Protein AF-A0A7K2XCK7-F1 (afdb_monomer_lite)

pLDDT: mean 77.98, std 22.14, range [32.44, 97.94]

Foldseek 3Di:
DDPPDAAADAQVQKDWPAKDWDAADPQGKIKIKTKIWRQDQAKHKAQWQFDKDKDKDWLADPVQEEEDADAPPDPFPPDPHQVLFDSMDIHHNGWMWMKMKMWRAPDFADFPADDPDPPPPDPPDPDPDDDDDDDDDDDDDDDDDDDDDDDDDDDDDDDDDDDDDPDPPPPPPPSRHPGTWMKMKMWGAGPNRHDIHIDIRTRHHGTYMHMHIIRGDD

Radius of gyration: 39.08 Å; chains: 1; bounding box: 56×63×133 Å

Structure (mmCIF, N/CA/C/O backbone):
data_AF-A0A7K2XCK7-F1
#
_entry.id   AF-A0A7K2XCK7-F1
#
loop_
_atom_site.group_PDB
_atom_site.id
_atom_site.type_symbol
_atom_site.label_atom_id
_atom_site.label_alt_id
_atom_site.label_comp_id
_atom_site.label_asym_id
_atom_site.label_entity_id
_atom_site.label_seq_id
_atom_site.pdbx_PDB_ins_code
_atom_site.Cartn_x
_atom_site.Cartn_y
_atom_site.Cartn_z
_atom_site.occupancy
_atom_site.B_iso_or_equiv
_atom_site.auth_seq_id
_atom_site.auth_comp_id
_atom_site.auth_asym_id
_atom_site.auth_atom_id
_atom_site.pdbx_PDB_model_num
ATOM 1 N N . PRO A 1 1 ? -14.663 -14.327 37.399 1.00 43.53 1 PRO A N 1
ATOM 2 C CA . PRO A 1 1 ? -14.805 -13.181 36.469 1.00 43.53 1 PRO A CA 1
ATOM 3 C C . PRO A 1 1 ? -14.102 -13.562 35.168 1.00 43.53 1 PRO 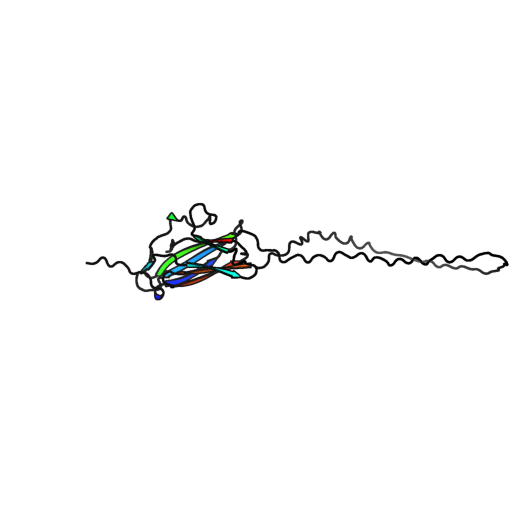A C 1
ATOM 5 O O . PRO A 1 1 ? -12.913 -13.862 35.213 1.00 43.53 1 PRO A O 1
ATOM 8 N N . GLU A 1 2 ? -14.847 -13.691 34.070 1.00 42.03 2 GLU A N 1
ATOM 9 C CA . GLU A 1 2 ? -14.284 -14.026 32.759 1.00 42.03 2 GLU A CA 1
ATOM 10 C C . GLU A 1 2 ? -13.184 -13.031 32.384 1.00 42.03 2 GLU A C 1
ATOM 12 O O . GLU A 1 2 ? -13.347 -11.817 32.519 1.00 42.03 2 GLU A O 1
ATOM 17 N N . ALA A 1 3 ? -12.048 -13.554 31.927 1.00 46.03 3 ALA A N 1
ATOM 18 C CA . ALA A 1 3 ? -11.063 -12.757 31.224 1.00 46.03 3 ALA A CA 1
ATOM 19 C C . ALA A 1 3 ? -11.725 -12.293 29.924 1.00 46.03 3 ALA A C 1
ATOM 21 O O . ALA A 1 3 ? -11.772 -13.041 28.950 1.00 46.03 3 ALA A O 1
ATOM 22 N N . VAL A 1 4 ? -12.300 -11.088 29.934 1.00 55.09 4 VAL A N 1
ATOM 23 C CA . VAL A 1 4 ? -12.855 -10.460 28.735 1.00 55.09 4 VAL A CA 1
ATOM 24 C C . VAL A 1 4 ? -11.690 -10.241 27.777 1.00 55.09 4 VAL A C 1
ATOM 26 O O . VAL A 1 4 ? -10.938 -9.271 27.880 1.00 55.09 4 VAL A O 1
ATOM 29 N N . GLY A 1 5 ? -11.499 -11.203 26.878 1.00 72.25 5 GLY A N 1
ATOM 30 C CA . GLY A 1 5 ? -10.597 -11.070 25.753 1.00 72.25 5 GLY A CA 1
ATOM 31 C C . GLY A 1 5 ? -11.064 -9.882 24.927 1.00 72.25 5 GLY A C 1
ATOM 32 O O . GLY A 1 5 ? -12.221 -9.822 24.514 1.00 72.25 5 GLY A O 1
ATOM 33 N N . VAL A 1 6 ? -10.178 -8.913 24.719 1.00 81.94 6 VAL A N 1
ATOM 34 C CA . VAL A 1 6 ? -10.485 -7.762 23.873 1.00 81.94 6 VAL A CA 1
ATOM 35 C C . VAL A 1 6 ? -10.832 -8.269 22.468 1.00 81.94 6 VAL A C 1
ATOM 37 O O . VAL A 1 6 ? -10.069 -9.045 21.881 1.00 81.94 6 VAL A O 1
ATOM 40 N N . ALA A 1 7 ? -11.991 -7.845 21.960 1.00 90.69 7 ALA A N 1
ATOM 41 C CA . ALA A 1 7 ? -12.504 -8.247 20.655 1.00 90.69 7 ALA A CA 1
ATOM 42 C C . ALA A 1 7 ? -11.596 -7.767 19.512 1.00 90.69 7 ALA A C 1
ATOM 44 O O . ALA A 1 7 ? -10.838 -6.800 19.656 1.00 90.69 7 ALA A O 1
ATOM 45 N N . ARG A 1 8 ? -11.686 -8.438 18.358 1.00 92.19 8 ARG A N 1
ATOM 46 C CA . ARG A 1 8 ? -10.986 -7.998 17.148 1.00 92.19 8 ARG A CA 1
ATOM 47 C C . ARG A 1 8 ? -11.499 -6.637 16.688 1.00 92.19 8 ARG A C 1
ATOM 49 O O . ARG A 1 8 ? -12.685 -6.344 16.828 1.00 92.19 8 ARG A O 1
ATOM 56 N N . CYS A 1 9 ? -10.606 -5.824 16.137 1.00 93.31 9 CYS A N 1
ATOM 57 C CA . CYS A 1 9 ? -10.978 -4.561 15.523 1.00 93.31 9 CYS A CA 1
ATOM 58 C C . CYS A 1 9 ? -11.889 -4.819 14.322 1.00 93.31 9 CYS A C 1
ATOM 60 O O . CYS A 1 9 ? -11.570 -5.612 13.439 1.00 93.31 9 CYS A O 1
ATOM 62 N N . THR A 1 10 ? -13.026 -4.136 14.292 1.00 91.50 10 THR A N 1
ATOM 63 C CA . THR A 1 10 ? -13.912 -4.114 13.123 1.00 91.50 10 THR A CA 1
ATOM 64 C C . THR A 1 10 ? -13.487 -3.012 12.154 1.00 91.50 10 THR A C 1
ATOM 66 O O . THR A 1 10 ? -12.808 -2.060 12.544 1.00 91.50 10 THR A O 1
ATOM 69 N N . SER A 1 11 ? -13.923 -3.094 10.894 1.00 90.69 11 SER A N 1
ATOM 70 C CA . SER A 1 11 ? -13.629 -2.073 9.879 1.00 90.69 11 SER A CA 1
ATOM 71 C C . SER A 1 11 ? -14.053 -0.664 10.307 1.00 90.69 11 SER A C 1
ATOM 73 O O . SER A 1 11 ? -13.317 0.285 10.068 1.00 90.69 11 SER A O 1
ATOM 75 N N . GLY A 1 12 ? -15.182 -0.528 11.012 1.00 90.62 12 GLY A N 1
ATOM 76 C CA . GLY A 1 12 ? -15.669 0.754 11.533 1.00 90.62 12 GLY A CA 1
ATOM 77 C C . GLY A 1 12 ? -14.870 1.322 12.713 1.00 90.62 12 GLY A C 1
ATOM 78 O O . GLY A 1 12 ? -15.039 2.490 13.049 1.00 90.62 12 GLY A O 1
ATOM 79 N N . GLN A 1 13 ? -14.006 0.524 13.351 1.00 93.94 13 GLN A N 1
ATOM 80 C CA . GLN A 1 13 ? -13.117 0.991 14.424 1.00 93.94 13 GLN A CA 1
ATOM 81 C C . GLN A 1 13 ? -11.749 1.437 13.903 1.00 93.94 13 GLN A C 1
ATOM 83 O O . GLN A 1 13 ? -11.024 2.132 14.614 1.00 93.94 13 GLN A O 1
ATOM 88 N N . LEU A 1 14 ? -11.390 1.049 12.678 1.00 95.12 14 LEU A N 1
ATOM 89 C CA . LEU A 1 14 ? -10.116 1.381 12.058 1.00 95.12 14 LEU A CA 1
ATOM 90 C C . LEU A 1 14 ? -10.287 2.562 11.098 1.00 95.12 14 LEU A C 1
ATOM 92 O O . LEU A 1 14 ? -11.177 2.580 10.255 1.00 95.12 14 LEU A O 1
ATOM 96 N N . GLY A 1 15 ? -9.401 3.543 11.210 1.00 94.50 15 GLY A N 1
ATOM 97 C CA . GLY A 1 15 ? -9.334 4.706 10.335 1.00 94.50 15 GLY A CA 1
ATOM 98 C C . GLY A 1 15 ? -7.984 4.820 9.637 1.00 94.50 15 GLY A C 1
ATOM 99 O O . GLY A 1 15 ? -6.971 4.280 10.093 1.00 94.50 15 GLY A O 1
ATOM 100 N N . SER A 1 16 ? -7.973 5.536 8.516 1.00 94.69 16 SER A N 1
ATOM 101 C CA . SER A 1 16 ? -6.757 5.823 7.758 1.00 94.69 16 SER A CA 1
ATOM 102 C C . SER A 1 16 ? -5.860 6.788 8.537 1.00 94.69 16 SER A C 1
ATOM 104 O O . SER A 1 16 ? -6.234 7.934 8.770 1.00 94.69 16 SER A O 1
ATOM 106 N N . GLY A 1 17 ? -4.665 6.338 8.918 1.00 93.06 17 GLY A N 1
ATOM 107 C CA . GLY A 1 17 ? -3.621 7.169 9.530 1.00 93.06 17 GLY A CA 1
ATOM 108 C C . GLY A 1 17 ? -2.671 7.818 8.522 1.00 93.06 17 GLY A C 1
ATOM 109 O O . GLY A 1 17 ? -1.853 8.642 8.920 1.00 93.06 17 GLY A O 1
ATOM 110 N N . GLY A 1 18 ? -2.775 7.447 7.242 1.00 94.56 18 GLY A N 1
ATOM 111 C CA . GLY A 1 18 ? -1.997 8.001 6.134 1.00 94.56 18 GLY A CA 1
ATOM 112 C C . GLY A 1 18 ? -1.209 6.940 5.364 1.00 94.56 18 GLY A C 1
ATOM 113 O O . GLY A 1 18 ? -0.857 5.890 5.900 1.00 94.56 18 GLY A O 1
ATOM 114 N N . ALA A 1 19 ? -0.939 7.229 4.093 1.00 96.88 19 ALA A N 1
ATOM 115 C CA . ALA A 1 19 ? -0.027 6.474 3.242 1.00 96.88 19 ALA A CA 1
ATOM 116 C C . ALA A 1 19 ? 1.070 7.409 2.751 1.00 96.88 19 ALA A C 1
ATOM 118 O O . ALA A 1 19 ? 0.780 8.550 2.391 1.00 96.88 19 ALA A O 1
ATOM 119 N N . GLN A 1 20 ? 2.303 6.924 2.715 1.00 95.75 20 GLN A N 1
ATOM 120 C CA . GLN A 1 20 ? 3.427 7.695 2.204 1.00 95.75 20 GLN A CA 1
ATOM 121 C C . GLN A 1 20 ? 4.433 6.801 1.489 1.00 95.75 20 GLN A C 1
ATOM 123 O O . GLN A 1 20 ? 4.631 5.644 1.862 1.00 95.75 20 GLN A O 1
ATOM 128 N N . SER A 1 21 ? 5.082 7.367 0.480 1.00 96.19 21 SER A N 1
ATOM 129 C CA . SER A 1 21 ? 6.276 6.840 -0.178 1.00 96.19 21 SER A CA 1
ATOM 130 C C . SER A 1 21 ? 7.319 7.953 -0.255 1.00 96.19 21 SER A C 1
ATOM 132 O O . SER A 1 21 ? 6.980 9.123 -0.434 1.00 96.19 21 SER A O 1
ATOM 134 N N . GLY A 1 22 ? 8.585 7.591 -0.068 1.00 93.75 22 GLY A N 1
ATOM 135 C CA . GLY A 1 22 ? 9.723 8.483 -0.259 1.00 93.75 22 GLY A CA 1
ATOM 136 C C . GLY A 1 22 ? 10.167 8.567 -1.720 1.00 93.75 22 GLY A C 1
ATOM 137 O O . GLY A 1 22 ? 9.532 8.016 -2.620 1.00 93.75 22 GLY A O 1
ATOM 138 N N . GLY A 1 23 ? 11.289 9.252 -1.941 1.00 92.31 23 GLY A N 1
ATOM 139 C CA . GLY A 1 23 ? 12.025 9.174 -3.203 1.00 92.31 23 GLY A CA 1
ATOM 140 C C . GLY A 1 23 ? 12.844 7.879 -3.314 1.00 92.31 23 GLY A C 1
ATOM 141 O O . GLY A 1 23 ? 13.031 7.192 -2.304 1.00 92.31 23 GLY A O 1
ATOM 142 N N . PRO A 1 24 ? 13.329 7.546 -4.522 1.00 92.62 24 PRO A N 1
ATOM 143 C CA . PRO A 1 24 ? 14.240 6.426 -4.720 1.00 92.62 24 PRO A CA 1
ATOM 144 C C . PRO A 1 24 ? 15.587 6.667 -4.027 1.00 92.62 24 PRO A C 1
ATOM 146 O O . PRO A 1 24 ? 16.097 7.789 -4.019 1.00 92.62 24 PRO A O 1
ATOM 149 N N . ASP A 1 25 ? 16.156 5.610 -3.452 1.00 92.25 25 ASP A N 1
ATOM 150 C CA . ASP A 1 25 ? 17.537 5.599 -2.969 1.00 92.25 25 ASP A CA 1
ATOM 151 C C . ASP A 1 25 ? 18.551 5.376 -4.111 1.00 92.25 25 ASP A C 1
ATOM 153 O O . ASP A 1 25 ? 18.194 5.355 -5.291 1.00 92.25 25 ASP A O 1
ATOM 157 N N . ALA A 1 26 ? 19.833 5.226 -3.762 1.00 89.69 26 ALA A N 1
ATOM 158 C CA . ALA A 1 26 ? 20.916 5.018 -4.726 1.00 89.69 26 ALA A CA 1
ATOM 159 C C . ALA A 1 26 ? 20.793 3.704 -5.525 1.00 89.69 26 ALA A C 1
ATOM 161 O O . ALA A 1 26 ? 21.306 3.618 -6.639 1.00 89.69 26 ALA A O 1
ATOM 162 N N . GLU A 1 27 ? 20.071 2.713 -5.001 1.00 89.31 27 GLU A N 1
ATOM 163 C CA . GLU A 1 27 ? 19.736 1.459 -5.677 1.00 89.31 27 GLU A CA 1
ATOM 164 C C . GLU A 1 27 ? 18.354 1.508 -6.359 1.00 89.31 27 GLU A C 1
ATOM 166 O O . GLU A 1 27 ? 17.867 0.494 -6.865 1.00 89.31 27 GLU A O 1
ATOM 171 N N . GLY A 1 28 ? 17.697 2.672 -6.372 1.00 91.00 28 GLY A N 1
ATOM 172 C CA . GLY A 1 28 ? 16.366 2.862 -6.943 1.00 91.00 28 GLY A CA 1
ATOM 173 C C . GLY A 1 28 ? 15.234 2.295 -6.085 1.00 91.00 28 GLY A C 1
ATOM 174 O O . GLY A 1 28 ? 14.095 2.219 -6.558 1.00 91.00 28 GLY A O 1
ATOM 175 N N . LYS A 1 29 ? 15.501 1.880 -4.838 1.00 95.19 29 LYS A N 1
ATOM 176 C CA . LYS A 1 29 ? 14.443 1.364 -3.963 1.00 95.19 29 LYS A CA 1
ATOM 177 C C . LYS A 1 29 ? 13.630 2.513 -3.396 1.00 95.19 29 LYS A C 1
ATOM 179 O O . LYS A 1 29 ? 14.165 3.562 -3.049 1.00 95.19 29 LYS A O 1
ATOM 184 N N . VAL A 1 30 ? 12.327 2.299 -3.253 1.00 97.19 30 VAL A N 1
ATOM 185 C CA . VAL A 1 30 ? 11.415 3.307 -2.697 1.00 97.19 30 VAL A CA 1
ATOM 186 C C . VAL A 1 30 ? 10.758 2.759 -1.445 1.00 97.19 30 VAL A C 1
ATOM 188 O O . VAL A 1 30 ? 9.996 1.795 -1.506 1.00 97.19 30 VAL A O 1
ATOM 191 N N . TYR A 1 31 ? 11.031 3.392 -0.307 1.00 97.25 31 TYR A N 1
ATOM 192 C CA . TYR A 1 31 ? 10.431 3.030 0.974 1.00 97.25 31 TYR A CA 1
ATOM 193 C C . TYR A 1 31 ? 9.126 3.778 1.191 1.00 97.25 31 TYR A C 1
ATOM 195 O O . TYR A 1 31 ? 8.978 4.939 0.810 1.00 97.25 31 TYR A O 1
ATOM 203 N N . GLY A 1 32 ? 8.192 3.128 1.868 1.00 97.12 32 GLY A N 1
ATOM 204 C CA . GLY A 1 32 ? 6.941 3.743 2.267 1.00 97.12 32 GLY A CA 1
ATOM 205 C C . GLY A 1 32 ? 6.333 3.098 3.500 1.00 97.12 32 GLY A C 1
ATOM 206 O O . GLY A 1 32 ? 6.811 2.081 4.016 1.00 97.12 32 GLY A O 1
ATOM 207 N N . SER A 1 33 ? 5.263 3.711 3.989 1.00 96.94 33 SER A N 1
ATOM 208 C CA . SER A 1 33 ? 4.489 3.192 5.109 1.00 96.94 33 SER A CA 1
ATOM 209 C C . SER A 1 33 ? 3.001 3.477 4.957 1.00 96.94 33 SER A C 1
ATOM 211 O O . SER A 1 33 ? 2.576 4.466 4.353 1.00 96.94 33 SER A O 1
ATOM 213 N N . PHE A 1 34 ? 2.210 2.580 5.536 1.00 97.56 34 PHE A N 1
ATOM 214 C CA . PHE A 1 34 ? 0.778 2.726 5.737 1.00 97.56 34 PHE A CA 1
ATOM 215 C C . PHE A 1 34 ? 0.511 2.736 7.232 1.00 97.56 34 PHE A C 1
ATOM 217 O O . PHE A 1 34 ? 0.857 1.776 7.921 1.00 97.56 34 PHE A O 1
ATOM 224 N N . ARG A 1 35 ? -0.116 3.801 7.728 1.00 96.88 35 ARG A N 1
ATOM 225 C CA . ARG A 1 35 ? -0.526 3.914 9.126 1.00 96.88 35 ARG A CA 1
ATOM 226 C C . ARG A 1 35 ? -2.027 3.713 9.235 1.00 96.88 35 ARG A C 1
ATOM 228 O O . ARG A 1 35 ? -2.801 4.317 8.494 1.00 96.88 35 ARG A O 1
ATOM 235 N N . VAL A 1 36 ? -2.445 2.899 10.195 1.00 96.50 36 VAL A N 1
ATOM 236 C CA . VAL A 1 36 ? -3.854 2.661 10.528 1.00 96.50 36 VAL A CA 1
ATOM 237 C C . VAL A 1 36 ? -4.052 2.959 12.005 1.00 96.50 36 VAL A C 1
ATOM 239 O O . VAL A 1 36 ? -3.221 2.601 12.838 1.00 96.50 36 VAL A O 1
ATOM 242 N N . VAL A 1 37 ? -5.144 3.643 12.331 1.00 96.00 37 VAL A N 1
ATOM 243 C CA . VAL A 1 37 ? -5.422 4.139 13.683 1.00 96.00 37 VAL A CA 1
ATOM 244 C C . VAL A 1 37 ? -6.740 3.556 14.173 1.00 96.00 37 VAL A C 1
ATOM 246 O O . VAL A 1 37 ? -7.701 3.478 13.413 1.00 96.00 37 VAL A O 1
ATOM 249 N N . ASN A 1 38 ? -6.816 3.174 15.445 1.00 95.25 38 ASN A N 1
ATOM 250 C CA . ASN A 1 38 ? -8.091 2.914 16.097 1.00 95.25 38 ASN A CA 1
ATOM 251 C C . ASN A 1 38 ? -8.779 4.254 16.381 1.00 95.25 38 ASN A C 1
ATOM 253 O O . ASN A 1 38 ? -8.413 4.970 17.311 1.00 95.25 38 ASN A O 1
ATOM 257 N N . VAL A 1 39 ? -9.775 4.589 15.570 1.00 95.75 39 VAL A N 1
ATOM 258 C CA . VAL A 1 39 ? -10.551 5.833 15.690 1.00 95.75 39 VAL A CA 1
ATOM 259 C C . VAL A 1 39 ? -11.753 5.685 16.625 1.00 95.75 39 VAL A C 1
ATOM 261 O O . VAL A 1 39 ? -12.509 6.634 16.821 1.00 95.75 39 VAL A O 1
ATOM 264 N N . SER A 1 40 ? -11.948 4.499 17.207 1.00 94.31 40 SER A N 1
ATOM 265 C CA . SER A 1 40 ? -13.029 4.235 18.151 1.00 94.31 40 SER A CA 1
ATOM 266 C C . SER A 1 40 ? -12.656 4.591 19.592 1.00 94.31 40 SER A C 1
ATOM 268 O O . SER A 1 40 ? -11.487 4.672 19.965 1.00 94.31 40 SER A O 1
ATOM 270 N N . GLY A 1 41 ? -13.678 4.741 20.438 1.00 94.19 41 GLY A N 1
ATOM 271 C CA . GLY A 1 41 ? -13.517 4.955 21.879 1.00 94.19 41 GLY A CA 1
ATOM 272 C C . GLY A 1 41 ? -13.217 3.683 22.683 1.00 94.19 41 GLY A C 1
ATOM 273 O O . GLY A 1 41 ? -13.141 3.746 23.907 1.00 94.19 41 GLY A O 1
ATOM 274 N N . THR A 1 42 ? -13.059 2.527 22.031 1.00 94.00 42 THR A N 1
ATOM 275 C CA . THR A 1 42 ? -12.884 1.222 22.690 1.00 94.00 42 THR A CA 1
ATOM 276 C C . THR A 1 42 ? -11.594 0.540 22.249 1.00 94.00 42 THR A C 1
ATOM 278 O O . THR A 1 42 ? -11.264 0.588 21.062 1.00 94.00 42 THR A O 1
ATOM 281 N N . PRO A 1 43 ? -10.866 -0.141 23.152 1.00 93.88 43 PRO A N 1
ATOM 282 C CA . PRO A 1 43 ? -9.726 -0.942 22.742 1.00 93.88 43 PRO A CA 1
ATOM 283 C C . PRO A 1 43 ? -10.184 -2.131 21.890 1.00 93.88 43 PRO A C 1
ATOM 285 O O . PRO A 1 43 ? -11.219 -2.739 22.163 1.00 93.88 43 PRO A O 1
ATOM 288 N N . CYS A 1 44 ? -9.393 -2.476 20.882 1.00 93.94 44 CYS A N 1
ATOM 289 C CA . CYS A 1 44 ? -9.624 -3.632 20.025 1.00 93.94 44 CYS A CA 1
ATOM 290 C C . CYS A 1 44 ? -8.290 -4.277 19.631 1.00 93.94 44 CYS A C 1
ATOM 292 O O . CYS A 1 44 ? -7.221 -3.697 19.822 1.00 93.94 44 CYS A O 1
ATOM 294 N N . VAL A 1 45 ? -8.336 -5.500 19.117 1.00 94.31 45 VAL A N 1
ATOM 295 C CA . VAL A 1 45 ? -7.148 -6.265 18.731 1.00 94.31 45 VAL A CA 1
ATOM 296 C C . VAL A 1 45 ? -7.063 -6.421 17.217 1.00 94.31 45 VAL A C 1
ATOM 298 O O . VAL A 1 45 ? -8.033 -6.826 16.588 1.00 94.31 45 VAL A O 1
ATOM 301 N N . VAL A 1 46 ? -5.877 -6.211 16.652 1.00 94.00 46 VAL A N 1
ATOM 302 C CA . VAL A 1 46 ? -5.545 -6.577 15.268 1.00 94.00 46 VAL A CA 1
ATOM 303 C C . VAL A 1 46 ? -4.660 -7.822 15.278 1.00 94.00 46 VAL A C 1
ATOM 305 O O . VAL A 1 46 ? -3.679 -7.865 16.019 1.00 94.00 46 VAL A O 1
ATOM 308 N N . GLU A 1 47 ? -5.000 -8.839 14.487 1.00 89.81 47 GLU A N 1
ATOM 309 C CA . GLU A 1 47 ? -4.238 -10.100 14.388 1.00 89.81 47 GLU A CA 1
ATOM 310 C C . GLU A 1 47 ? -3.610 -10.290 12.998 1.00 89.81 47 GLU A C 1
ATOM 312 O O . GLU A 1 47 ? -2.746 -11.143 12.809 1.00 89.81 47 GLU A O 1
ATOM 317 N N . GLY A 1 48 ? -3.996 -9.469 12.019 1.00 88.12 48 GLY A N 1
ATOM 318 C CA . GLY A 1 48 ? -3.404 -9.456 10.688 1.00 88.12 48 GLY A CA 1
ATOM 319 C C . GLY A 1 48 ? -2.997 -8.061 10.233 1.00 88.12 48 GLY A C 1
ATOM 320 O O . GLY A 1 48 ? -3.712 -7.085 10.415 1.00 88.12 48 GLY A O 1
ATOM 321 N N . ALA A 1 49 ? -1.873 -7.972 9.524 1.00 88.12 49 ALA A N 1
ATOM 322 C CA . ALA A 1 49 ? -1.432 -6.727 8.893 1.00 88.12 49 ALA A CA 1
ATOM 323 C C . ALA A 1 49 ? -2.292 -6.294 7.692 1.00 88.12 49 ALA A C 1
ATOM 325 O O . ALA A 1 49 ? -1.966 -5.300 7.060 1.00 88.12 49 ALA A O 1
ATOM 326 N N . GLY A 1 50 ? -3.363 -7.018 7.356 1.00 91.69 50 GLY A N 1
ATOM 327 C CA . GLY A 1 50 ? -4.167 -6.764 6.164 1.00 91.69 50 GLY A CA 1
ATOM 328 C C . GLY A 1 50 ? -3.516 -7.264 4.871 1.00 91.69 50 GLY A C 1
ATOM 329 O O . GLY A 1 50 ? -2.595 -8.088 4.890 1.00 91.69 50 GLY A O 1
ATOM 330 N N . VAL A 1 51 ? -4.023 -6.769 3.744 1.00 94.19 51 VAL A N 1
ATOM 331 C CA . VAL A 1 51 ? -3.589 -7.147 2.391 1.00 94.19 51 VAL A CA 1
ATOM 332 C C . VAL A 1 51 ? -2.883 -5.962 1.743 1.00 94.19 51 VAL A C 1
ATOM 334 O O . VAL A 1 51 ? -3.352 -4.833 1.850 1.00 94.19 51 VAL A O 1
ATOM 337 N N . VAL A 1 52 ? -1.756 -6.221 1.077 1.00 96.56 52 VAL A N 1
ATOM 338 C CA . VAL A 1 52 ? -1.054 -5.236 0.243 1.00 96.56 52 VAL A CA 1
ATOM 339 C C . VAL A 1 52 ? -1.197 -5.662 -1.212 1.00 96.56 52 VAL A C 1
ATOM 341 O O . VAL A 1 52 ? -0.935 -6.819 -1.535 1.00 96.56 52 VAL A O 1
ATOM 344 N N . GLY A 1 53 ? -1.623 -4.739 -2.068 1.00 96.06 53 GLY A N 1
ATOM 345 C CA . GLY A 1 53 ? -1.818 -4.963 -3.498 1.00 96.06 53 GLY A CA 1
ATOM 346 C C . GLY A 1 53 ? -1.065 -3.943 -4.344 1.00 96.06 53 GLY A C 1
ATOM 347 O O . GLY A 1 53 ? -0.750 -2.848 -3.872 1.00 96.06 53 GLY A O 1
ATOM 348 N N . LEU A 1 54 ? -0.815 -4.296 -5.604 1.00 97.00 54 LEU A N 1
ATOM 349 C CA . LEU A 1 54 ? -0.179 -3.420 -6.586 1.00 97.00 54 LEU A CA 1
ATOM 350 C C . LEU A 1 54 ? -1.099 -3.193 -7.775 1.00 97.00 54 LEU A C 1
ATOM 352 O O . LEU A 1 54 ? -1.785 -4.111 -8.220 1.00 97.00 54 LEU A O 1
ATOM 356 N N . ALA A 1 55 ? -1.055 -1.983 -8.317 1.00 96.62 55 ALA A N 1
ATOM 357 C CA . ALA A 1 55 ? -1.634 -1.672 -9.613 1.00 96.62 55 ALA A CA 1
ATOM 358 C C . ALA A 1 55 ? -0.598 -0.948 -10.476 1.00 96.62 55 ALA A C 1
ATOM 360 O O . ALA A 1 55 ? -0.124 0.130 -10.112 1.00 96.62 55 ALA A O 1
ATOM 361 N N . ALA A 1 56 ? -0.258 -1.556 -11.612 1.00 95.25 56 ALA A N 1
ATOM 362 C CA . ALA A 1 56 ? 0.610 -0.969 -12.624 1.00 95.25 56 ALA A CA 1
ATOM 363 C C . ALA A 1 56 ? -0.066 0.235 -13.304 1.00 95.25 56 ALA A C 1
ATOM 365 O O . ALA A 1 56 ? -1.278 0.232 -13.539 1.00 95.25 56 ALA A O 1
ATOM 366 N N . ARG A 1 57 ? 0.720 1.263 -13.630 1.00 94.12 57 ARG A N 1
ATOM 367 C CA . ARG A 1 57 ? 0.315 2.444 -14.399 1.00 94.12 57 ARG A CA 1
ATOM 368 C C . ARG A 1 57 ? 1.397 2.813 -15.415 1.00 94.12 57 ARG A C 1
ATOM 370 O O . ARG A 1 57 ? 2.587 2.660 -15.145 1.00 94.12 57 ARG A O 1
ATOM 377 N N . GLY A 1 58 ? 0.978 3.356 -16.557 1.00 91.69 58 GLY A N 1
ATOM 378 C CA . GLY A 1 58 ? 1.897 3.772 -17.620 1.00 91.69 58 GLY A CA 1
ATOM 379 C C . GLY A 1 58 ? 2.655 2.581 -18.206 1.00 91.69 58 GLY A C 1
ATOM 380 O O . GLY A 1 58 ? 2.041 1.570 -18.538 1.00 91.69 58 GLY A O 1
ATOM 381 N N . ALA A 1 59 ? 3.979 2.698 -18.301 1.00 89.38 59 ALA A N 1
ATOM 382 C CA . ALA A 1 59 ? 4.871 1.658 -18.820 1.00 89.38 59 ALA A CA 1
ATOM 383 C C . ALA A 1 59 ? 5.125 0.478 -17.855 1.00 89.38 59 ALA A C 1
ATOM 385 O O . ALA A 1 59 ? 5.922 -0.406 -18.166 1.00 89.38 59 ALA A O 1
ATOM 386 N N . ALA A 1 60 ? 4.478 0.455 -16.686 1.00 92.19 60 ALA A N 1
ATOM 387 C CA . ALA A 1 60 ? 4.620 -0.638 -15.732 1.00 92.19 60 ALA A CA 1
ATOM 388 C C . ALA A 1 60 ? 3.907 -1.916 -16.195 1.00 92.19 60 ALA A C 1
ATOM 390 O O . ALA A 1 60 ? 2.759 -1.873 -16.639 1.00 92.19 60 ALA A O 1
ATOM 391 N N . ASP A 1 61 ? 4.567 -3.064 -16.033 1.00 92.25 61 ASP A N 1
ATOM 392 C CA . ASP A 1 61 ? 4.032 -4.361 -16.448 1.00 92.25 61 ASP A CA 1
ATOM 393 C C . ASP A 1 61 ? 3.429 -5.118 -15.247 1.00 92.25 61 ASP A C 1
ATOM 395 O O . ASP A 1 61 ? 4.155 -5.490 -14.322 1.00 92.25 61 ASP A O 1
ATOM 399 N N . PRO A 1 62 ? 2.111 -5.396 -15.231 1.00 92.81 62 PRO A N 1
ATOM 400 C CA . PRO A 1 62 ? 1.463 -6.053 -14.097 1.00 92.81 62 PRO A CA 1
ATOM 401 C C . PRO A 1 62 ? 1.894 -7.516 -13.891 1.00 92.81 62 PRO A C 1
ATOM 403 O O . PRO A 1 62 ? 1.736 -8.037 -12.791 1.00 92.81 62 PRO A O 1
ATOM 406 N N . GLY A 1 63 ? 2.428 -8.189 -14.916 1.00 95.31 63 GLY A N 1
ATOM 407 C CA . GLY A 1 63 ? 2.965 -9.550 -14.825 1.00 95.31 63 GLY A CA 1
ATOM 408 C C . GLY A 1 63 ? 4.406 -9.608 -14.307 1.00 95.31 63 GLY A C 1
ATOM 409 O O . GLY A 1 63 ? 4.889 -10.684 -13.953 1.00 95.31 63 GLY A O 1
ATOM 410 N N . ARG A 1 64 ? 5.091 -8.461 -14.239 1.00 94.94 64 ARG A N 1
ATOM 411 C CA . ARG A 1 64 ? 6.461 -8.307 -13.724 1.00 94.94 64 ARG A CA 1
ATOM 412 C C . ARG A 1 64 ? 6.530 -7.574 -12.386 1.00 94.94 64 ARG A C 1
ATOM 414 O O . ARG A 1 64 ? 7.630 -7.262 -11.925 1.00 94.94 64 ARG A O 1
ATOM 421 N N . ILE A 1 65 ? 5.385 -7.308 -11.759 1.00 96.81 65 ILE A N 1
ATOM 422 C CA . ILE A 1 65 ? 5.322 -6.777 -10.398 1.00 96.81 65 ILE A CA 1
ATOM 423 C C . ILE A 1 65 ? 4.771 -7.818 -9.432 1.00 96.81 65 ILE A C 1
ATOM 425 O O . ILE A 1 65 ? 3.837 -8.551 -9.748 1.00 96.81 65 ILE A O 1
ATOM 429 N N . SER A 1 66 ? 5.338 -7.884 -8.231 1.00 97.25 66 SER A N 1
ATOM 430 C CA . SER A 1 66 ? 4.872 -8.818 -7.205 1.00 97.25 66 SER A CA 1
ATOM 431 C C . SER A 1 66 ? 4.946 -8.228 -5.800 1.00 97.25 66 SER A C 1
ATOM 433 O O . SER A 1 66 ? 5.648 -7.246 -5.557 1.00 97.25 66 SER A O 1
ATOM 435 N N . VAL A 1 67 ? 4.195 -8.814 -4.866 1.00 97.44 67 VAL A N 1
ATOM 436 C CA . VAL A 1 67 ? 4.245 -8.469 -3.439 1.00 97.44 67 VAL A CA 1
ATOM 437 C C . VAL A 1 67 ? 4.723 -9.681 -2.664 1.00 97.44 67 VAL A C 1
ATOM 439 O O . VAL A 1 67 ? 4.149 -10.763 -2.779 1.00 97.44 67 VAL A O 1
ATOM 442 N N . VAL A 1 68 ? 5.734 -9.484 -1.827 1.00 97.06 68 VAL A N 1
ATOM 443 C CA . VAL A 1 68 ? 6.334 -10.516 -0.987 1.00 97.06 68 VAL 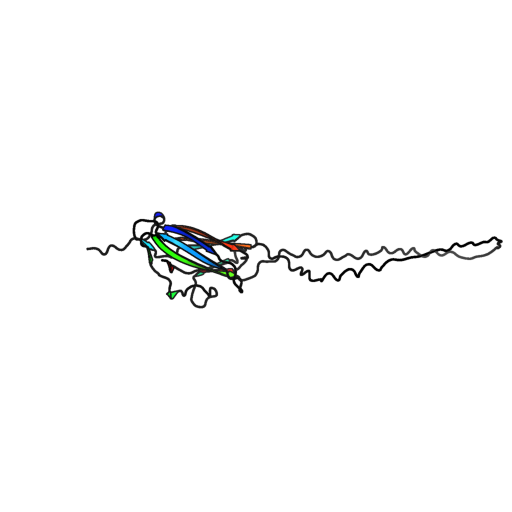A CA 1
ATOM 444 C C . VAL A 1 68 ? 6.371 -10.034 0.461 1.00 97.06 68 VAL A C 1
ATOM 446 O O . VAL A 1 68 ? 6.501 -8.844 0.758 1.00 97.06 68 VAL A O 1
ATOM 449 N N . ARG A 1 69 ? 6.201 -10.966 1.402 1.00 95.31 69 ARG A N 1
ATOM 450 C CA . ARG A 1 69 ? 6.389 -10.670 2.823 1.00 95.31 69 ARG A CA 1
ATOM 451 C C . ARG A 1 69 ? 7.884 -10.566 3.118 1.00 95.31 69 ARG A C 1
ATOM 453 O O . ARG A 1 69 ? 8.629 -11.460 2.739 1.00 95.31 69 ARG A O 1
ATOM 460 N N . HIS A 1 70 ? 8.282 -9.506 3.812 1.00 95.00 70 HIS A N 1
ATOM 461 C CA . HIS A 1 70 ? 9.660 -9.318 4.238 1.00 95.00 70 HIS A CA 1
ATOM 462 C C . HIS A 1 70 ? 10.094 -10.404 5.234 1.00 95.00 70 HIS A C 1
ATOM 464 O O . HIS A 1 70 ? 9.318 -10.864 6.074 1.00 95.00 70 HIS A O 1
ATOM 470 N N . SER A 1 71 ? 11.349 -10.796 5.112 1.00 93.69 71 SER A N 1
ATOM 471 C CA . SER A 1 71 ? 12.080 -11.825 5.822 1.00 93.69 71 SER A CA 1
ATOM 472 C C . SER A 1 71 ? 13.537 -11.371 5.966 1.00 93.69 71 SER A C 1
ATOM 474 O O . SER A 1 71 ? 14.069 -10.636 5.132 1.00 93.69 71 SER A O 1
ATOM 476 N N . SER A 1 72 ? 14.203 -11.800 7.035 1.00 90.00 72 SER A N 1
ATOM 477 C CA . SER A 1 72 ? 15.591 -11.400 7.268 1.00 90.00 72 SER A CA 1
ATOM 478 C C . SER A 1 72 ? 16.491 -11.924 6.139 1.00 90.00 72 SER A C 1
ATOM 480 O O . SER A 1 72 ? 16.478 -13.117 5.836 1.00 90.00 72 SER A O 1
ATOM 482 N N . GLY A 1 73 ? 17.253 -11.026 5.506 1.00 88.88 73 GLY A N 1
ATOM 483 C CA . GLY A 1 73 ? 18.167 -11.347 4.404 1.00 88.88 73 GLY A CA 1
ATOM 484 C C . GLY A 1 73 ? 17.577 -11.268 2.990 1.00 88.88 73 GLY A C 1
ATOM 485 O O . GLY A 1 73 ? 18.294 -11.574 2.038 1.00 88.88 73 GLY A O 1
ATOM 486 N N . ASP A 1 74 ? 16.315 -10.860 2.817 1.00 92.81 74 ASP A N 1
ATOM 487 C CA . ASP A 1 74 ? 15.770 -10.614 1.476 1.00 92.81 74 ASP A CA 1
ATOM 488 C C . ASP A 1 74 ? 16.194 -9.264 0.868 1.00 92.81 74 ASP A C 1
ATOM 490 O O . ASP A 1 74 ? 16.883 -8.448 1.483 1.00 92.81 74 ASP A O 1
ATOM 494 N N . ALA A 1 75 ? 15.793 -9.030 -0.387 1.00 91.19 75 ALA A N 1
ATOM 495 C CA . ALA A 1 75 ? 16.164 -7.832 -1.138 1.00 91.19 75 ALA A CA 1
ATOM 496 C C . ALA A 1 75 ? 15.502 -6.537 -0.621 1.00 91.19 75 ALA A C 1
ATOM 498 O O . ALA A 1 75 ? 15.895 -5.442 -1.039 1.00 91.19 75 ALA A O 1
ATOM 499 N N . GLY A 1 76 ? 14.529 -6.642 0.286 1.00 89.38 76 GLY A N 1
ATOM 500 C CA . GLY A 1 76 ? 13.868 -5.552 0.994 1.00 89.38 76 GLY A CA 1
ATOM 501 C C . GLY A 1 76 ? 14.637 -5.053 2.219 1.00 89.38 76 GLY A C 1
ATOM 502 O O . GLY A 1 76 ? 14.027 -4.702 3.230 1.00 89.38 76 GLY A O 1
ATOM 503 N N . GLY A 1 77 ? 15.972 -5.030 2.142 1.00 88.25 77 GLY A N 1
ATOM 504 C CA . GLY A 1 77 ? 16.831 -4.447 3.173 1.00 88.25 77 GLY A CA 1
ATOM 505 C C . GLY A 1 77 ? 16.405 -3.024 3.555 1.00 88.25 77 GLY A C 1
ATOM 506 O O . GLY A 1 77 ? 15.796 -2.316 2.761 1.00 88.25 77 GLY A O 1
ATOM 507 N N . GLY A 1 78 ? 16.681 -2.622 4.799 1.00 88.31 78 GLY A N 1
ATOM 508 C CA . GLY A 1 78 ? 16.251 -1.329 5.353 1.00 88.31 78 GLY A CA 1
ATOM 509 C C . GLY A 1 78 ? 14.848 -1.339 5.976 1.00 88.31 78 GLY A C 1
ATOM 510 O O . GLY A 1 78 ? 14.516 -0.437 6.750 1.00 88.31 78 GLY A O 1
ATOM 511 N N . LEU A 1 79 ? 14.038 -2.372 5.718 1.00 94.00 79 LEU A N 1
ATOM 512 C CA . LEU A 1 79 ? 12.840 -2.629 6.514 1.00 94.00 79 LEU A CA 1
ATOM 513 C C . LEU A 1 79 ? 13.198 -3.120 7.931 1.00 94.00 79 LEU A C 1
ATOM 515 O O . LEU A 1 79 ? 14.250 -3.731 8.129 1.00 94.00 79 LEU A O 1
ATOM 519 N N . PRO A 1 80 ? 12.341 -2.850 8.937 1.00 93.75 80 PRO A N 1
ATOM 520 C CA . PRO A 1 80 ? 12.504 -3.421 10.270 1.00 93.75 80 PRO A CA 1
ATOM 521 C C . PRO A 1 80 ? 12.553 -4.949 10.236 1.00 93.75 80 PRO A C 1
ATOM 523 O O . PRO A 1 80 ? 11.772 -5.573 9.517 1.00 93.75 80 PRO A O 1
ATOM 526 N N . ASP A 1 81 ? 13.431 -5.530 11.059 1.00 91.12 81 ASP A N 1
ATOM 527 C CA . ASP A 1 81 ? 13.567 -6.984 11.168 1.00 91.12 81 ASP A CA 1
ATOM 528 C C . ASP A 1 81 ? 12.212 -7.649 11.491 1.00 91.12 81 ASP A C 1
ATOM 530 O O . ASP A 1 81 ? 11.498 -7.154 12.374 1.00 91.12 81 ASP A O 1
ATOM 534 N N . PRO A 1 82 ? 11.863 -8.776 10.840 1.00 91.44 82 PRO A N 1
ATOM 535 C CA . PRO A 1 82 ? 10.598 -9.473 11.069 1.00 91.44 82 PRO A CA 1
ATOM 536 C C . PRO A 1 82 ? 10.334 -9.845 12.533 1.00 91.44 82 PRO A C 1
ATOM 538 O O . PRO A 1 82 ? 9.184 -9.941 12.950 1.00 91.44 82 PRO A O 1
ATOM 541 N N . SER A 1 83 ? 11.378 -10.004 13.351 1.00 91.25 83 SER A N 1
ATOM 542 C CA . SER A 1 83 ? 11.244 -10.295 14.786 1.00 91.25 83 SER A CA 1
ATOM 543 C C . SER A 1 83 ? 10.630 -9.136 15.583 1.00 91.25 83 SER A C 1
ATOM 545 O O . SER A 1 83 ? 10.203 -9.334 16.719 1.00 91.25 83 SER A O 1
ATOM 547 N N . GLN A 1 84 ? 10.585 -7.926 15.015 1.00 91.56 84 GLN A N 1
ATOM 548 C CA . GLN A 1 84 ? 9.912 -6.761 15.602 1.00 91.56 84 GLN A CA 1
ATOM 549 C C . GLN A 1 84 ? 8.411 -6.722 15.284 1.00 91.56 84 GLN A C 1
ATOM 551 O O . GLN A 1 84 ? 7.679 -5.906 15.846 1.00 91.56 84 GLN A O 1
ATOM 556 N N . GLU A 1 85 ? 7.940 -7.571 14.371 1.00 93.62 85 GLU A N 1
ATOM 557 C CA . GLU A 1 85 ? 6.543 -7.613 13.961 1.00 93.62 85 GLU A CA 1
ATOM 558 C C . GLU A 1 85 ? 5.697 -8.313 15.029 1.00 93.62 85 GLU A C 1
ATOM 560 O O . GLU A 1 85 ? 6.015 -9.403 15.507 1.00 93.62 85 GLU A O 1
ATOM 565 N N . ALA A 1 86 ? 4.570 -7.707 15.387 1.00 92.81 86 ALA A N 1
ATOM 566 C CA . ALA A 1 86 ? 3.614 -8.320 16.291 1.00 92.81 86 ALA A CA 1
ATOM 567 C C . ALA A 1 86 ? 2.683 -9.268 15.521 1.00 92.81 86 ALA A C 1
ATOM 569 O O . ALA A 1 86 ? 2.078 -8.893 14.517 1.00 92.81 86 ALA A O 1
ATOM 570 N N . SER A 1 87 ? 2.479 -10.481 16.034 1.00 89.56 87 SER A N 1
ATOM 571 C CA . SER A 1 87 ? 1.418 -11.375 15.537 1.00 89.56 87 SER A CA 1
ATOM 572 C C . SER A 1 87 ? 0.023 -10.917 15.971 1.00 89.56 87 SER A C 1
ATOM 574 O O . SER A 1 87 ? -0.980 -11.304 15.382 1.00 89.56 87 SER A O 1
ATOM 576 N N . ARG A 1 88 ? -0.045 -10.116 17.039 1.00 91.50 88 ARG A N 1
ATOM 577 C CA . ARG A 1 88 ? -1.272 -9.576 17.619 1.00 91.50 88 ARG A CA 1
ATOM 578 C C . ARG A 1 88 ? -0.966 -8.245 18.288 1.00 91.50 88 ARG A C 1
ATOM 580 O O . ARG A 1 88 ? -0.055 -8.174 19.110 1.00 91.50 88 ARG A O 1
ATOM 587 N N . LEU A 1 89 ? -1.746 -7.214 17.985 1.00 93.62 89 LEU A N 1
ATOM 588 C CA . LEU A 1 89 ? -1.568 -5.882 18.549 1.00 93.62 89 LEU A CA 1
ATOM 589 C C . LEU A 1 89 ? -2.865 -5.379 19.182 1.00 93.62 89 LEU A C 1
ATOM 591 O O . LEU A 1 89 ? -3.916 -5.359 18.547 1.00 93.62 89 LEU A O 1
ATOM 595 N N . LEU A 1 90 ? -2.784 -4.959 20.444 1.00 94.12 90 LEU A N 1
ATOM 596 C CA . LEU A 1 90 ? -3.878 -4.285 21.135 1.00 94.12 90 LEU A CA 1
ATOM 597 C C . LEU A 1 90 ? -3.833 -2.789 20.811 1.00 94.12 90 LEU A C 1
ATOM 599 O O . LEU A 1 90 ? -2.964 -2.072 21.306 1.00 94.12 90 LEU A O 1
ATOM 603 N N . LEU A 1 91 ? -4.800 -2.307 20.038 1.00 94.38 91 LEU A N 1
ATOM 604 C CA . LEU A 1 91 ? -4.975 -0.886 19.775 1.00 94.38 91 LEU A CA 1
ATOM 605 C C . LEU A 1 91 ? -5.909 -0.283 20.818 1.00 94.38 91 LEU A C 1
ATOM 607 O O . LEU A 1 91 ? -7.111 -0.554 20.837 1.00 94.38 91 LEU A O 1
ATOM 611 N N . ARG A 1 92 ? -5.362 0.575 21.676 1.00 94.75 92 ARG A N 1
ATOM 612 C CA . ARG A 1 92 ? -6.163 1.467 22.528 1.00 94.75 92 ARG A CA 1
ATOM 613 C C . ARG A 1 92 ? -6.885 2.514 21.664 1.00 94.75 92 ARG A C 1
ATOM 615 O O . ARG A 1 92 ? -6.516 2.664 20.500 1.00 94.75 92 ARG A O 1
ATOM 622 N N . PRO A 1 93 ? -7.876 3.246 22.203 1.00 94.94 93 PRO A N 1
ATOM 623 C CA . PRO A 1 93 ? -8.415 4.423 21.524 1.00 94.94 93 PRO A CA 1
ATOM 624 C C . PRO A 1 93 ? -7.280 5.348 21.072 1.00 94.94 93 PRO A C 1
ATOM 626 O O . PRO A 1 93 ? -6.364 5.615 21.854 1.00 94.94 93 PRO A O 1
ATOM 629 N N . SER A 1 94 ? -7.309 5.767 19.808 1.00 94.50 94 SER A N 1
ATOM 630 C CA . SER A 1 94 ? -6.256 6.543 19.131 1.00 94.50 94 SER A CA 1
ATOM 631 C C . SER A 1 94 ? -4.899 5.844 18.966 1.00 94.50 94 SER A C 1
ATOM 633 O O . SER A 1 94 ? -3.971 6.442 18.425 1.00 94.50 94 SER A O 1
ATOM 635 N N . GLY A 1 95 ? -4.762 4.587 19.394 1.00 95.38 95 GLY A N 1
ATOM 636 C CA . GLY A 1 95 ? -3.572 3.776 19.151 1.00 95.38 95 GLY A CA 1
ATOM 637 C C . GLY A 1 95 ? -3.446 3.414 17.674 1.00 95.38 95 GLY A C 1
ATOM 638 O O . GLY A 1 95 ? -4.451 3.303 16.969 1.00 95.38 95 GLY A O 1
ATOM 639 N N . SER A 1 96 ? -2.220 3.206 17.200 1.00 95.62 96 SER A N 1
ATOM 640 C CA . SER A 1 96 ? -1.962 2.973 15.782 1.00 95.62 96 SER A CA 1
ATOM 641 C C . SER A 1 96 ? -1.024 1.801 15.524 1.00 95.62 96 SER A C 1
ATOM 643 O O . SER A 1 96 ? -0.333 1.306 16.415 1.00 95.62 96 SER A O 1
ATOM 645 N N . TYR A 1 97 ? -1.018 1.346 14.281 1.00 95.69 97 TYR A N 1
ATOM 646 C CA . TYR A 1 97 ? -0.003 0.443 13.771 1.00 95.69 97 TYR A CA 1
ATOM 647 C C . TYR A 1 97 ? 0.434 0.883 12.389 1.00 95.69 97 TYR A C 1
ATOM 649 O O . TYR A 1 97 ? -0.287 1.595 11.682 1.00 95.69 97 TYR A O 1
ATOM 657 N N . GLU A 1 98 ? 1.613 0.423 12.006 1.00 96.38 98 GLU A N 1
ATOM 658 C CA . GLU A 1 98 ? 2.172 0.663 10.693 1.00 96.38 98 GLU A CA 1
ATOM 659 C C . GLU A 1 98 ? 2.486 -0.645 9.980 1.00 96.38 98 GLU A C 1
ATOM 661 O O . GLU A 1 98 ? 2.864 -1.650 10.583 1.00 96.38 98 GLU A O 1
ATOM 666 N N . VAL A 1 99 ? 2.334 -0.602 8.663 1.00 96.81 99 VAL A N 1
ATOM 667 C CA . VAL A 1 99 ? 2.872 -1.590 7.736 1.00 96.81 99 VAL A CA 1
ATOM 668 C C . VAL A 1 99 ? 3.842 -0.845 6.840 1.00 96.81 99 VAL A C 1
ATOM 670 O O . VAL A 1 99 ? 3.450 0.075 6.121 1.00 96.81 99 VAL A O 1
ATOM 673 N N . LYS A 1 100 ? 5.118 -1.212 6.903 1.00 97.25 100 LYS A N 1
ATOM 674 C CA . LYS A 1 100 ? 6.170 -0.604 6.090 1.00 97.25 100 LYS A CA 1
ATOM 675 C C . LYS A 1 100 ? 6.416 -1.466 4.868 1.00 97.25 100 LYS A C 1
ATOM 677 O O . LYS A 1 100 ? 6.214 -2.680 4.898 1.00 97.25 100 LYS A O 1
ATOM 682 N N . PHE A 1 101 ? 6.832 -0.838 3.784 1.00 97.88 101 PHE A N 1
ATOM 683 C CA . PHE A 1 101 ? 7.175 -1.546 2.567 1.00 97.88 101 PHE A CA 1
ATOM 684 C C . PHE A 1 101 ? 8.353 -0.885 1.866 1.00 97.88 101 PHE A C 1
ATOM 686 O O . PHE A 1 101 ? 8.665 0.283 2.101 1.00 97.88 101 PHE A O 1
ATOM 693 N N . VAL A 1 102 ? 8.993 -1.655 0.999 1.00 97.94 102 VAL A N 1
ATOM 694 C CA . VAL A 1 102 ? 10.010 -1.178 0.075 1.00 97.94 102 VAL A CA 1
ATOM 695 C C . VAL A 1 102 ? 9.737 -1.766 -1.299 1.00 97.94 102 VAL A C 1
ATOM 697 O O . VAL A 1 102 ? 9.518 -2.968 -1.446 1.00 97.94 102 VAL A O 1
ATOM 700 N N . TRP A 1 103 ? 9.716 -0.904 -2.306 1.00 97.75 103 TRP A N 1
ATOM 701 C CA . TRP A 1 103 ? 9.780 -1.296 -3.704 1.00 97.75 103 TRP A CA 1
ATOM 702 C C . TRP A 1 103 ? 11.229 -1.567 -4.079 1.00 97.75 103 TRP A C 1
ATOM 704 O O . TRP A 1 103 ? 12.080 -0.705 -3.880 1.00 97.75 103 TRP A O 1
ATOM 714 N N . VAL A 1 104 ? 11.497 -2.740 -4.643 1.00 96.88 104 VAL A N 1
ATOM 715 C CA . VAL A 1 104 ? 12.807 -3.109 -5.174 1.00 96.88 104 VAL A CA 1
ATOM 716 C C . VAL A 1 104 ? 12.668 -3.308 -6.682 1.00 96.88 104 VAL A C 1
ATOM 718 O O . VAL A 1 104 ? 12.011 -4.273 -7.092 1.00 96.88 104 VAL A O 1
ATOM 721 N N . PRO A 1 105 ? 13.243 -2.418 -7.511 1.00 95.25 105 PRO A N 1
ATOM 722 C CA . PRO A 1 105 ? 13.194 -2.573 -8.958 1.00 95.25 105 PRO A CA 1
ATOM 723 C C . PRO A 1 105 ? 13.971 -3.823 -9.385 1.00 95.25 105 PRO A C 1
ATOM 725 O O . PRO A 1 105 ? 14.989 -4.171 -8.787 1.00 95.25 105 PRO A O 1
ATOM 728 N N . SER A 1 106 ? 13.476 -4.520 -10.407 1.00 92.81 106 SER A N 1
ATOM 729 C CA . SER A 1 106 ? 14.185 -5.658 -11.017 1.00 92.81 106 SER A CA 1
ATOM 730 C C . SER A 1 106 ? 14.838 -5.281 -12.341 1.00 92.81 106 SER A C 1
ATOM 732 O O . SER A 1 106 ? 15.932 -5.750 -12.635 1.00 92.81 106 SER A O 1
ATOM 734 N N . GLU A 1 107 ? 14.191 -4.414 -13.116 1.00 87.94 107 GLU A N 1
ATOM 735 C CA . GLU A 1 107 ? 14.726 -3.835 -14.345 1.00 87.94 107 GLU A CA 1
ATOM 736 C C . GLU A 1 107 ? 14.333 -2.353 -14.398 1.00 87.94 107 GLU A C 1
ATOM 738 O O . GLU A 1 107 ? 13.337 -1.930 -13.800 1.00 87.94 107 GLU A O 1
ATOM 743 N N . THR A 1 108 ? 15.121 -1.547 -15.104 1.00 80.75 108 THR A N 1
ATOM 744 C CA . THR A 1 108 ? 14.760 -0.156 -15.383 1.00 80.75 108 THR A CA 1
ATOM 745 C C . THR A 1 108 ? 13.606 -0.096 -16.379 1.00 80.75 108 THR A C 1
ATOM 747 O O . THR A 1 108 ? 13.412 -1.006 -17.188 1.00 80.75 108 THR A O 1
ATOM 750 N N . CYS A 1 109 ? 12.839 0.993 -16.339 1.00 82.81 109 CYS A N 1
ATOM 751 C CA . CYS A 1 109 ? 11.790 1.231 -17.321 1.00 82.81 109 CYS A CA 1
ATOM 752 C C . CYS A 1 109 ? 12.351 1.212 -18.752 1.00 82.81 109 CYS A C 1
ATOM 754 O O . CYS A 1 109 ? 13.454 1.722 -18.972 1.00 82.81 109 CYS A O 1
ATOM 756 N N . PRO A 1 110 ? 11.616 0.637 -19.724 1.00 80.81 110 PRO A N 1
ATOM 757 C CA . PRO A 1 110 ? 12.041 0.662 -21.116 1.00 80.81 110 PRO A CA 1
ATOM 758 C C . PRO A 1 110 ? 12.163 2.113 -21.576 1.00 80.81 110 PRO A C 1
ATOM 760 O O . PRO A 1 110 ? 11.347 2.951 -21.201 1.00 80.81 110 PRO A O 1
ATOM 763 N N . THR A 1 111 ? 13.160 2.424 -22.394 1.00 79.81 111 THR A N 1
ATOM 764 C CA . THR A 1 111 ? 13.296 3.760 -22.974 1.00 79.81 111 THR A CA 1
ATOM 765 C C . THR A 1 111 ? 12.273 3.930 -24.094 1.00 79.81 111 THR A C 1
ATOM 767 O O . THR A 1 111 ? 12.067 3.032 -24.917 1.00 79.81 111 THR A O 1
ATOM 770 N N . THR A 1 112 ? 11.579 5.070 -24.126 1.00 69.38 112 THR A N 1
ATOM 771 C CA . THR A 1 112 ? 10.720 5.378 -25.278 1.00 69.38 112 THR A CA 1
ATOM 772 C C . THR A 1 112 ? 11.654 5.754 -26.423 1.00 69.38 112 THR A C 1
ATOM 774 O O . THR A 1 112 ? 12.403 6.719 -26.313 1.00 69.38 112 THR A O 1
ATOM 777 N N . GLY A 1 113 ? 11.689 4.913 -27.460 1.00 57.81 113 GLY A N 1
ATOM 778 C CA . GLY A 1 113 ? 12.822 4.785 -28.375 1.00 57.81 113 GLY A CA 1
ATOM 779 C C . GLY A 1 113 ? 13.397 6.080 -28.952 1.00 57.81 113 GLY A C 1
ATOM 780 O O . GLY A 1 113 ? 12.679 7.022 -29.286 1.00 57.81 113 GLY A O 1
ATOM 781 N N . GLY A 1 114 ? 14.711 6.059 -29.183 1.00 51.06 114 GLY A N 1
ATOM 782 C CA . GLY A 1 114 ? 15.312 6.888 -30.214 1.00 51.06 114 GLY A CA 1
ATOM 783 C C . GLY A 1 114 ? 14.663 6.540 -31.552 1.00 51.06 114 GLY A C 1
ATOM 784 O O . GLY A 1 114 ? 14.686 5.387 -31.986 1.00 51.06 114 GLY A O 1
ATOM 785 N N . THR A 1 115 ? 14.047 7.526 -32.199 1.00 51.56 115 THR A N 1
ATOM 786 C CA . THR A 1 115 ? 13.655 7.425 -33.606 1.00 51.56 115 THR A CA 1
ATOM 787 C C . THR A 1 115 ? 14.858 6.890 -34.392 1.00 51.56 115 THR A C 1
ATOM 789 O O . THR A 1 115 ? 15.950 7.435 -34.205 1.00 51.56 115 THR A O 1
ATOM 792 N N . PRO A 1 116 ? 14.734 5.862 -35.258 1.00 52.59 116 PRO A N 1
ATOM 793 C CA . PRO A 1 116 ? 15.826 5.546 -36.164 1.00 52.59 116 PRO A CA 1
ATOM 794 C C . PRO A 1 116 ? 16.103 6.814 -36.969 1.00 52.59 116 PRO A C 1
ATOM 796 O O . PRO A 1 116 ? 15.231 7.284 -37.702 1.00 52.59 116 PRO A O 1
ATOM 799 N N . THR A 1 117 ? 17.284 7.408 -36.788 1.00 55.84 117 THR A N 1
ATOM 800 C CA . THR A 1 117 ? 17.748 8.491 -37.653 1.00 55.84 117 THR A CA 1
ATOM 801 C C . THR A 1 117 ? 17.542 8.011 -39.086 1.00 55.84 117 THR A C 1
ATOM 803 O O . THR A 1 117 ? 18.060 6.937 -39.415 1.00 55.84 117 THR A O 1
ATOM 806 N N . PRO A 1 118 ? 16.773 8.719 -39.938 1.00 54.53 118 PRO A N 1
ATOM 807 C CA . PRO A 1 118 ? 16.690 8.340 -41.336 1.00 54.53 118 PRO A CA 1
ATOM 808 C C . PRO A 1 118 ? 18.122 8.331 -41.857 1.00 54.53 118 PRO A C 1
ATOM 810 O O . PRO A 1 118 ? 18.802 9.358 -41.827 1.00 54.53 118 PRO A O 1
ATOM 813 N N . THR A 1 119 ? 18.618 7.160 -42.258 1.00 56.38 119 THR A N 1
ATOM 814 C CA . THR A 1 119 ? 19.905 7.070 -42.942 1.00 56.38 119 THR A CA 1
ATOM 815 C C . THR A 1 119 ? 19.827 8.047 -44.114 1.00 56.38 119 THR A C 1
ATOM 817 O O . THR A 1 119 ? 18.898 7.908 -44.917 1.00 56.38 119 THR A O 1
ATOM 820 N N . PRO A 1 120 ? 20.711 9.060 -44.217 1.00 51.97 120 PRO A N 1
ATOM 821 C CA . PRO A 1 120 ? 20.695 9.947 -45.365 1.00 51.97 120 PRO A CA 1
ATOM 822 C C . PRO A 1 120 ? 20.899 9.069 -46.594 1.00 51.97 120 PRO A C 1
ATOM 824 O O . PRO A 1 120 ? 21.964 8.487 -46.795 1.00 51.97 120 PRO A O 1
ATOM 827 N N . THR A 1 121 ? 19.838 8.907 -47.381 1.00 55.09 121 THR A N 1
ATOM 828 C CA . THR A 1 121 ? 19.940 8.249 -48.674 1.00 55.09 121 THR A CA 1
ATOM 829 C C . THR A 1 121 ? 20.759 9.205 -49.519 1.00 55.09 121 THR A C 1
ATOM 831 O O . THR A 1 121 ? 20.294 10.295 -49.849 1.00 55.09 121 THR A O 1
ATOM 834 N N . THR A 1 122 ? 22.015 8.851 -49.785 1.00 56.38 122 THR A N 1
ATOM 835 C CA . THR A 1 122 ? 22.840 9.567 -50.754 1.00 56.38 122 THR A CA 1
ATOM 836 C C . THR A 1 122 ? 22.034 9.623 -52.052 1.00 56.38 122 THR A C 1
ATOM 838 O O . THR A 1 122 ? 21.589 8.563 -52.505 1.00 56.38 122 THR A O 1
ATOM 841 N N . PRO A 1 123 ? 21.774 10.804 -52.640 1.00 53.28 123 PRO A N 1
ATOM 842 C CA . PRO A 1 123 ? 21.143 10.862 -53.947 1.00 53.28 123 PRO A CA 1
ATOM 843 C C . PRO A 1 123 ? 22.027 10.087 -54.924 1.00 53.28 123 PRO A C 1
ATOM 845 O O . PRO A 1 123 ? 23.158 10.486 -55.194 1.00 53.28 123 PRO A O 1
ATOM 848 N N . VAL A 1 124 ? 21.545 8.941 -55.407 1.00 55.44 124 VAL A N 1
ATOM 849 C CA . VAL A 1 124 ? 22.149 8.292 -56.567 1.00 55.44 124 VAL A CA 1
ATOM 850 C C . VAL A 1 124 ? 21.795 9.178 -57.749 1.00 55.44 124 VAL A C 1
ATOM 852 O O . VAL A 1 124 ? 20.644 9.230 -58.184 1.00 55.44 124 VAL A O 1
ATOM 855 N N . GLU A 1 125 ? 22.786 9.933 -58.206 1.00 55.84 125 GLU A N 1
ATOM 856 C CA . GLU A 1 125 ? 22.733 10.677 -59.455 1.00 55.84 125 GLU A CA 1
ATOM 857 C C . GLU A 1 125 ? 22.377 9.694 -60.593 1.00 55.84 125 GLU A C 1
ATOM 859 O O . GLU A 1 125 ? 22.964 8.607 -60.669 1.00 55.84 125 GLU A O 1
ATOM 864 N N . PRO A 1 126 ? 21.384 9.993 -61.450 1.00 56.03 126 PRO A N 1
ATOM 865 C CA . PRO A 1 126 ? 21.050 9.121 -62.570 1.00 56.03 126 PRO A CA 1
ATOM 866 C C . PRO A 1 126 ? 22.231 9.062 -63.556 1.00 56.03 126 PRO A C 1
ATOM 868 O O . PRO A 1 126 ? 22.830 10.100 -63.842 1.00 56.03 126 PRO A O 1
ATOM 871 N N . PRO A 1 127 ? 22.572 7.893 -64.131 1.00 47.81 127 PRO A N 1
ATOM 872 C CA . PRO A 1 127 ? 23.666 7.804 -65.089 1.00 47.81 127 PRO A CA 1
ATOM 873 C C . PRO A 1 127 ? 23.280 8.518 -66.392 1.00 47.81 127 PRO A C 1
ATOM 875 O O . PRO A 1 127 ? 22.458 8.031 -67.166 1.00 47.81 127 PRO A O 1
ATOM 878 N N . THR A 1 128 ? 23.893 9.668 -66.669 1.00 46.03 128 THR A N 1
ATOM 879 C CA . THR A 1 128 ? 23.844 10.323 -67.981 1.00 46.03 128 THR A CA 1
ATOM 880 C C . THR A 1 128 ? 25.005 9.822 -68.837 1.00 46.03 128 THR A C 1
ATOM 882 O O . THR A 1 128 ? 26.027 10.475 -69.011 1.00 46.03 128 THR A O 1
ATOM 885 N N . THR A 1 129 ? 24.867 8.621 -69.397 1.00 51.44 129 THR A N 1
ATOM 886 C CA . THR A 1 129 ? 25.728 8.180 -70.506 1.00 51.44 129 THR A CA 1
ATOM 887 C C . THR A 1 129 ? 24.878 8.053 -71.768 1.00 51.44 129 THR A C 1
ATOM 889 O O . THR A 1 129 ? 24.095 7.107 -71.869 1.00 51.44 129 THR A O 1
ATOM 892 N N . PRO A 1 130 ? 24.980 8.984 -72.733 1.00 53.47 130 PRO A N 1
ATOM 893 C CA . PRO A 1 130 ? 24.423 8.764 -74.061 1.00 53.47 130 PRO A CA 1
ATOM 894 C C . PRO A 1 130 ? 25.271 7.727 -74.834 1.00 53.47 130 PRO A C 1
ATOM 896 O O . PRO A 1 130 ? 26.485 7.655 -74.632 1.00 53.47 130 PRO A O 1
ATOM 899 N N . PRO A 1 131 ? 24.660 6.909 -75.711 1.00 53.19 131 PRO A N 1
ATOM 900 C CA . PRO A 1 131 ? 25.373 5.914 -76.514 1.00 53.19 131 PRO A CA 1
ATOM 901 C C . PRO A 1 131 ? 26.263 6.568 -77.595 1.00 53.19 131 PRO A C 1
ATOM 903 O O . PRO A 1 131 ? 25.966 7.681 -78.037 1.00 53.19 131 PRO A O 1
ATOM 906 N N . PRO A 1 132 ? 27.333 5.896 -78.068 1.00 46.41 132 PRO A N 1
ATOM 907 C CA . PRO A 1 132 ? 28.193 6.424 -79.123 1.00 46.41 132 PRO A CA 1
ATOM 908 C C . PRO A 1 132 ? 27.532 6.266 -80.500 1.00 46.41 132 PRO A C 1
ATOM 910 O O . PRO A 1 132 ? 27.320 5.150 -80.974 1.00 46.41 132 PRO A O 1
ATOM 913 N N . THR A 1 133 ? 27.252 7.385 -81.169 1.00 44.28 133 THR A N 1
ATOM 914 C CA . THR A 1 133 ? 26.870 7.407 -82.588 1.00 44.28 133 THR A CA 1
ATOM 915 C C . THR A 1 133 ? 28.120 7.606 -83.440 1.00 44.28 133 THR A C 1
ATOM 917 O O . THR A 1 133 ? 28.821 8.609 -83.324 1.00 44.28 133 THR A O 1
ATOM 920 N N . THR A 1 134 ? 28.404 6.632 -84.296 1.00 43.47 134 THR A N 1
ATOM 921 C CA . THR A 1 134 ? 29.431 6.660 -85.340 1.00 43.47 134 THR A CA 1
ATOM 922 C C . THR A 1 134 ? 29.032 7.599 -86.483 1.00 43.47 134 THR A C 1
ATOM 924 O O . THR A 1 134 ? 27.925 7.492 -87.007 1.00 43.47 134 THR A O 1
ATOM 927 N N . ALA A 1 135 ? 29.943 8.469 -86.936 1.00 44.53 135 ALA A N 1
ATOM 928 C CA . ALA A 1 135 ? 29.839 9.109 -88.250 1.00 44.53 135 ALA A CA 1
ATOM 929 C C . ALA A 1 135 ? 31.231 9.442 -88.841 1.00 44.53 135 ALA A C 1
ATOM 931 O O . ALA A 1 135 ? 32.125 9.802 -88.073 1.00 44.53 135 ALA A O 1
ATOM 932 N N . PRO A 1 136 ? 31.445 9.312 -90.170 1.00 52.09 136 PRO A N 1
ATOM 933 C CA . PRO A 1 136 ? 32.767 9.375 -90.800 1.00 52.09 136 PRO A CA 1
ATOM 934 C C . PRO A 1 136 ? 33.056 10.693 -91.556 1.00 52.09 136 PRO A C 1
ATOM 936 O O . PRO A 1 136 ? 32.154 11.299 -92.121 1.00 52.09 136 PRO A O 1
ATOM 939 N N . THR A 1 137 ? 34.356 11.007 -91.641 1.00 40.31 137 THR A N 1
ATOM 940 C CA . THR A 1 137 ? 35.099 11.636 -92.763 1.00 40.31 137 THR A CA 1
ATOM 941 C C . THR A 1 137 ? 34.806 13.103 -93.164 1.00 40.31 137 THR A C 1
ATOM 943 O O . THR A 1 137 ? 33.782 13.428 -93.752 1.00 40.31 137 THR A O 1
ATOM 946 N N . GLU A 1 138 ? 35.809 13.961 -92.911 1.00 41.31 138 GLU A N 1
ATOM 947 C CA . GLU A 1 138 ? 36.132 15.268 -93.547 1.00 41.31 138 GLU A CA 1
ATOM 948 C C . GLU A 1 138 ? 36.290 15.161 -95.099 1.00 41.31 138 GLU A C 1
ATOM 950 O O . GLU A 1 138 ? 36.332 14.024 -95.572 1.00 41.31 138 GLU A O 1
ATOM 955 N N . PRO A 1 139 ? 36.480 16.233 -95.927 1.00 54.97 139 PRO A N 1
ATOM 956 C CA . PRO A 1 139 ? 37.082 17.541 -95.593 1.00 54.97 139 PRO A CA 1
ATOM 957 C C . PRO A 1 139 ? 36.506 18.817 -96.270 1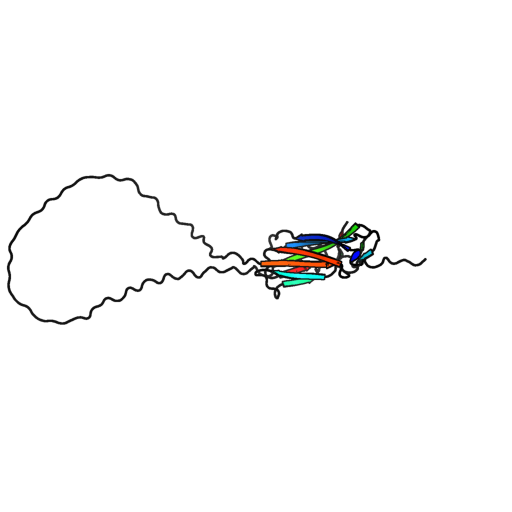.00 54.97 139 PRO A C 1
ATOM 959 O O . PRO A 1 139 ? 35.742 18.769 -97.234 1.00 54.97 139 PRO A O 1
ATOM 962 N N . THR A 1 140 ? 37.095 19.955 -95.864 1.00 33.88 140 THR A N 1
ATOM 963 C CA . THR A 1 140 ? 37.459 21.158 -96.667 1.00 33.88 140 THR A CA 1
ATOM 964 C C . THR A 1 140 ? 36.631 22.458 -96.523 1.00 33.88 140 THR A C 1
ATOM 966 O O . THR A 1 140 ? 35.486 22.535 -96.953 1.00 33.88 140 THR A O 1
ATOM 969 N N . VAL A 1 141 ? 37.322 23.516 -96.049 1.00 33.62 141 VAL A N 1
ATOM 970 C CA . VAL A 1 141 ? 37.561 24.871 -96.643 1.00 33.62 141 VAL A CA 1
ATOM 971 C C . VAL A 1 141 ? 37.452 26.011 -95.591 1.00 33.62 141 VAL A C 1
ATOM 973 O O . VAL A 1 141 ? 36.408 26.217 -94.986 1.00 33.62 141 VAL A O 1
ATOM 976 N N . ALA A 1 142 ? 38.556 26.753 -95.402 1.00 41.72 142 ALA A N 1
ATOM 977 C CA . ALA A 1 142 ? 38.747 27.994 -94.606 1.00 41.72 142 ALA A CA 1
ATOM 978 C C . ALA A 1 142 ? 38.282 29.276 -95.380 1.00 41.72 142 ALA A C 1
ATOM 980 O O . ALA A 1 142 ? 37.792 29.083 -96.492 1.00 41.72 142 ALA A O 1
ATOM 981 N N . PRO A 1 143 ? 38.492 30.566 -94.970 1.00 49.31 143 PRO A N 1
ATOM 982 C CA . PRO A 1 143 ? 39.126 31.155 -93.765 1.00 49.31 143 PRO A CA 1
ATOM 983 C C . PRO A 1 143 ? 38.412 32.403 -93.123 1.00 49.31 143 PRO A C 1
ATOM 985 O O . PRO A 1 143 ? 37.377 32.867 -93.590 1.00 49.31 143 PRO A O 1
ATOM 988 N N . ASP A 1 144 ? 39.022 32.925 -92.041 1.00 39.78 144 ASP A N 1
ATOM 989 C CA . ASP A 1 144 ? 38.813 34.178 -91.244 1.00 39.78 144 ASP A CA 1
ATOM 990 C C . ASP A 1 144 ? 39.008 35.495 -92.070 1.00 39.78 144 ASP A C 1
ATOM 992 O O . ASP A 1 144 ? 39.566 35.373 -93.170 1.00 39.78 144 ASP A O 1
ATOM 996 N N . PRO A 1 145 ? 38.629 36.743 -91.641 1.00 52.78 145 PRO A N 1
ATOM 997 C CA . PRO A 1 145 ? 39.339 37.520 -90.586 1.00 52.78 145 PRO A CA 1
ATOM 998 C C . PRO A 1 145 ? 38.514 38.524 -89.694 1.00 52.78 145 PRO A C 1
ATOM 1000 O O . PRO A 1 145 ? 37.701 39.302 -90.186 1.00 52.78 145 PRO A O 1
ATOM 1003 N N . SER A 1 146 ? 38.946 38.671 -88.425 1.00 35.59 146 SER A N 1
ATOM 1004 C CA . SER A 1 146 ? 39.190 39.929 -87.640 1.00 35.59 146 SER A CA 1
ATOM 1005 C C . SER A 1 146 ? 38.066 40.738 -86.937 1.00 35.59 146 SER A C 1
ATOM 1007 O O . SER A 1 146 ? 37.215 41.336 -87.585 1.00 35.59 146 SER A O 1
ATOM 1009 N N . THR A 1 147 ? 38.195 40.966 -85.609 1.00 35.28 147 THR A N 1
ATOM 1010 C CA . THR A 1 147 ? 38.633 42.246 -84.950 1.00 35.28 147 THR A CA 1
ATOM 1011 C C . THR A 1 147 ? 38.520 42.227 -83.398 1.00 35.28 147 THR A C 1
ATOM 1013 O O . THR A 1 147 ? 37.523 41.790 -82.837 1.00 35.28 147 THR A O 1
ATOM 1016 N N . ASN A 1 148 ? 39.571 42.719 -82.719 1.00 39.00 148 ASN A N 1
ATOM 1017 C CA . ASN A 1 148 ? 39.723 43.042 -81.270 1.00 39.00 148 ASN A CA 1
ATOM 1018 C C . ASN A 1 148 ? 39.080 44.444 -80.955 1.00 39.00 148 ASN A C 1
ATOM 1020 O O . ASN A 1 148 ? 38.678 45.065 -81.943 1.00 39.00 148 ASN A O 1
ATOM 1024 N N . PRO A 1 149 ? 39.049 45.060 -79.728 1.00 50.72 149 PRO A N 1
ATOM 1025 C CA . PRO A 1 149 ? 39.799 44.762 -78.492 1.00 50.72 149 PRO A CA 1
ATOM 1026 C C . PRO A 1 149 ? 39.115 44.986 -77.103 1.00 50.72 149 PRO A C 1
ATOM 1028 O O . PRO A 1 149 ? 38.032 45.542 -76.959 1.00 50.72 149 PRO A O 1
ATOM 1031 N N . ASP A 1 150 ? 39.871 44.546 -76.093 1.00 38.84 150 ASP A N 1
ATOM 1032 C CA . ASP A 1 150 ? 40.037 44.924 -74.673 1.00 38.84 150 ASP A CA 1
ATOM 1033 C C . ASP A 1 150 ? 39.488 46.270 -74.130 1.00 38.84 150 ASP A C 1
ATOM 1035 O O . ASP A 1 150 ? 39.603 47.307 -74.786 1.00 38.84 150 ASP A O 1
ATOM 1039 N N . SER A 1 151 ? 39.054 46.274 -72.855 1.00 40.41 151 SER A N 1
ATOM 1040 C CA . SER A 1 151 ? 39.455 47.268 -71.828 1.00 40.41 151 SER A CA 1
ATOM 1041 C C . SER A 1 151 ? 38.947 46.902 -70.422 1.00 40.41 151 SER A C 1
ATOM 1043 O O . SER A 1 151 ? 37.756 46.669 -70.215 1.00 40.41 151 SER A O 1
ATOM 1045 N N . GLY A 1 152 ? 39.866 46.892 -69.450 1.00 34.62 152 GLY A N 1
ATOM 1046 C CA . GLY A 1 152 ? 39.616 46.670 -68.022 1.00 34.62 152 GLY A CA 1
ATOM 1047 C C . GLY A 1 152 ? 39.230 47.914 -67.207 1.00 34.62 152 GLY A C 1
ATOM 1048 O O . GLY A 1 152 ? 39.167 49.033 -67.711 1.00 34.62 152 GLY A O 1
ATOM 1049 N N . GLY A 1 153 ? 39.010 47.700 -65.905 1.00 34.19 153 GLY A N 1
ATOM 1050 C CA . GLY A 1 153 ? 38.803 48.746 -64.900 1.00 34.19 153 GLY A CA 1
ATOM 1051 C C . GLY A 1 153 ? 38.854 48.182 -63.475 1.00 34.19 153 GLY A C 1
ATOM 1052 O O . GLY A 1 153 ? 38.110 47.267 -63.135 1.00 34.19 153 GLY A O 1
ATOM 1053 N N . THR A 1 154 ? 39.763 48.723 -62.664 1.00 37.56 154 THR A N 1
ATOM 1054 C CA . THR A 1 154 ? 40.171 48.269 -61.322 1.00 37.56 154 THR A CA 1
ATOM 1055 C C . THR A 1 154 ? 39.652 49.205 -60.220 1.00 37.56 154 THR A C 1
ATOM 1057 O O . THR A 1 154 ? 39.556 50.409 -60.442 1.00 37.56 154 THR A O 1
ATOM 1060 N N . GLY A 1 155 ? 39.461 48.672 -59.004 1.00 32.44 155 GLY A N 1
ATOM 1061 C CA . GLY A 1 155 ? 39.386 49.407 -57.722 1.00 32.44 155 GLY A CA 1
ATOM 1062 C C . GLY A 1 155 ? 38.180 48.975 -56.874 1.00 32.44 155 GLY A C 1
ATOM 1063 O O . GLY A 1 155 ? 37.092 48.852 -57.411 1.00 32.44 155 GLY A O 1
ATOM 1064 N N . GLY A 1 156 ? 38.233 48.697 -55.571 1.00 32.59 156 GLY A N 1
ATOM 1065 C CA . GLY A 1 156 ? 39.262 48.675 -54.529 1.00 32.59 156 GLY A CA 1
ATOM 1066 C C . GLY A 1 156 ? 38.593 48.165 -53.226 1.00 32.59 156 GLY A C 1
ATOM 1067 O O . GLY A 1 156 ? 37.388 48.324 -53.060 1.00 32.59 156 GLY A O 1
ATOM 1068 N N . SER A 1 157 ? 39.366 47.504 -52.356 1.00 38.72 157 SER A N 1
ATOM 1069 C CA . SER A 1 157 ? 39.001 46.896 -51.044 1.00 38.72 157 SER A CA 1
ATOM 1070 C C . SER A 1 157 ? 38.512 47.929 -49.983 1.00 38.72 157 SER A C 1
ATOM 1072 O O . SER A 1 157 ? 38.686 49.118 -50.260 1.00 38.72 157 SER A O 1
ATOM 1074 N N . PRO A 1 158 ? 37.991 47.575 -48.767 1.00 45.00 158 PRO A N 1
ATOM 1075 C CA . PRO A 1 158 ? 38.439 46.455 -47.918 1.00 45.00 158 PRO A CA 1
ATOM 1076 C C . PRO A 1 158 ? 37.391 45.656 -47.097 1.00 45.00 158 PRO A C 1
ATOM 1078 O O . PRO A 1 158 ? 36.224 46.002 -46.954 1.00 45.00 158 PRO A O 1
ATOM 1081 N N . GLU A 1 159 ? 37.929 44.560 -46.558 1.00 45.22 159 GLU A N 1
ATOM 1082 C CA . GLU A 1 159 ? 37.482 43.595 -45.540 1.00 45.22 159 GLU A CA 1
ATOM 1083 C C . GLU A 1 159 ? 36.715 44.174 -44.327 1.00 45.22 159 GLU A C 1
ATOM 1085 O O . GLU A 1 159 ? 36.941 45.320 -43.927 1.00 45.22 159 GLU A O 1
ATOM 1090 N N . PRO A 1 160 ? 35.863 43.355 -43.676 1.00 40.09 160 PRO A N 1
ATOM 1091 C CA . PRO A 1 160 ? 36.241 42.875 -42.340 1.00 40.09 160 PRO A CA 1
ATOM 1092 C C . PRO A 1 160 ? 35.884 41.399 -42.048 1.00 40.09 160 PRO A C 1
ATOM 1094 O O . PRO A 1 160 ? 34.733 40.994 -42.175 1.00 40.09 160 PRO A O 1
ATOM 1097 N N . GLY A 1 161 ? 36.875 40.664 -41.521 1.00 36.12 161 GLY A N 1
ATOM 1098 C CA . GLY A 1 161 ? 36.739 39.687 -40.430 1.00 36.12 161 GLY A CA 1
ATOM 1099 C C . GLY A 1 161 ? 36.260 38.262 -40.767 1.00 36.12 161 GLY A C 1
ATOM 1100 O O . GLY A 1 161 ? 35.155 38.093 -41.280 1.00 36.12 161 GLY A O 1
ATOM 1101 N N . PRO A 1 162 ? 37.012 37.205 -40.392 1.00 47.88 162 PRO A N 1
ATOM 1102 C CA . PRO A 1 162 ? 36.494 35.841 -40.407 1.00 47.88 162 PRO A CA 1
ATOM 1103 C C . PRO A 1 162 ? 35.456 35.674 -39.286 1.00 47.88 162 PRO A C 1
ATOM 1105 O O . PRO A 1 162 ? 35.735 35.942 -38.115 1.00 47.88 162 PRO A O 1
ATOM 1108 N N . ALA A 1 163 ? 34.246 35.245 -39.646 1.00 49.62 163 ALA A N 1
ATOM 1109 C CA . ALA A 1 163 ? 33.262 34.771 -38.678 1.00 49.62 163 ALA A CA 1
ATOM 1110 C C . ALA A 1 163 ? 33.722 33.411 -38.118 1.00 49.62 163 ALA A C 1
ATOM 1112 O O . ALA A 1 163 ? 34.277 32.604 -38.868 1.00 49.62 163 ALA A O 1
ATOM 1113 N N . PRO A 1 164 ? 33.536 33.180 -36.809 1.00 44.03 164 PRO A N 1
ATOM 1114 C CA . PRO A 1 164 ? 34.243 32.153 -36.063 1.00 44.03 164 PRO A CA 1
ATOM 1115 C C . PRO A 1 164 ? 33.797 30.754 -36.462 1.00 44.03 164 PRO A C 1
ATOM 1117 O O . PRO A 1 164 ? 32.632 30.524 -36.794 1.00 44.03 164 PRO A O 1
ATOM 1120 N N . ASP A 1 165 ? 34.753 29.836 -36.361 1.00 45.22 165 ASP A N 1
ATOM 1121 C CA . ASP A 1 165 ? 34.595 28.393 -36.350 1.00 45.22 165 ASP A CA 1
ATOM 1122 C C . ASP A 1 165 ? 33.259 28.001 -35.715 1.00 45.22 165 ASP A C 1
ATOM 1124 O O . ASP A 1 165 ? 33.047 28.127 -34.503 1.00 45.22 165 ASP A O 1
ATOM 1128 N N . GLY A 1 166 ? 32.334 27.570 -36.578 1.00 43.97 166 GLY A N 1
ATOM 1129 C CA . GLY A 1 166 ? 31.064 26.989 -36.185 1.00 43.97 166 GLY A CA 1
ATOM 1130 C C . GLY A 1 166 ? 31.359 25.879 -35.196 1.00 43.97 166 GLY A C 1
ATOM 1131 O O . GLY A 1 166 ? 32.004 24.889 -35.544 1.00 43.97 166 GLY A O 1
ATOM 1132 N N . GLY A 1 167 ? 30.959 26.124 -33.949 1.00 42.28 167 GLY A N 1
ATOM 1133 C CA . GLY A 1 167 ? 31.334 25.320 -32.807 1.00 42.28 167 GLY A CA 1
ATOM 1134 C C . GLY A 1 167 ? 31.171 23.838 -33.097 1.00 42.28 167 GLY A C 1
ATOM 1135 O O . GLY A 1 167 ? 30.150 23.396 -33.628 1.00 42.28 167 GLY A O 1
ATOM 1136 N N . ALA A 1 168 ? 32.175 23.069 -32.689 1.00 52.19 168 ALA A N 1
ATOM 1137 C CA . ALA A 1 168 ? 31.956 21.686 -32.334 1.00 52.19 168 ALA A CA 1
ATOM 1138 C C . ALA A 1 168 ? 30.850 21.676 -31.270 1.00 52.19 168 ALA A C 1
ATOM 1140 O O . ALA A 1 168 ? 31.106 21.844 -30.078 1.00 52.19 168 ALA A O 1
ATOM 1141 N N . VAL A 1 169 ? 29.597 21.544 -31.708 1.00 47.25 169 VAL A N 1
ATOM 1142 C CA . VAL A 1 169 ? 28.525 21.092 -30.838 1.00 47.25 169 VAL A CA 1
ATOM 1143 C C . VAL A 1 169 ? 29.025 19.767 -30.293 1.00 47.25 169 VAL A C 1
ATOM 1145 O O . VAL A 1 169 ? 29.336 18.849 -31.054 1.00 47.25 169 VAL A O 1
ATOM 1148 N N . ALA A 1 170 ? 29.233 19.711 -28.981 1.00 47.03 170 ALA A N 1
ATOM 1149 C CA . ALA A 1 170 ? 29.556 18.472 -28.310 1.00 47.03 170 ALA A CA 1
ATOM 1150 C C . ALA A 1 170 ? 28.508 17.448 -28.760 1.00 47.03 170 ALA A C 1
ATOM 1152 O O . ALA A 1 170 ? 27.323 17.603 -28.473 1.00 47.03 170 ALA A O 1
ATOM 1153 N N . GLN A 1 171 ? 28.934 16.434 -29.513 1.00 46.47 171 GLN A N 1
ATOM 1154 C CA . GLN A 1 171 ? 28.112 15.308 -29.962 1.00 46.47 171 GLN A CA 1
ATOM 1155 C C . GLN A 1 171 ? 27.800 14.385 -28.767 1.00 46.47 171 GLN A C 1
ATOM 1157 O O . GLN A 1 171 ? 27.953 13.173 -28.839 1.00 46.47 171 GLN A O 1
ATOM 1162 N N . LEU A 1 172 ? 27.391 14.965 -27.636 1.00 46.84 172 LEU A N 1
ATOM 1163 C CA . LEU A 1 172 ? 26.896 14.266 -26.454 1.00 46.84 172 LEU A CA 1
ATOM 1164 C C . LEU A 1 172 ? 25.378 14.078 -26.521 1.00 46.84 172 LEU A C 1
ATOM 1166 O O . LEU A 1 172 ? 24.732 13.929 -25.487 1.00 46.84 172 LEU A O 1
ATOM 1170 N N . LEU A 1 173 ? 24.796 14.058 -27.724 1.00 49.16 173 LE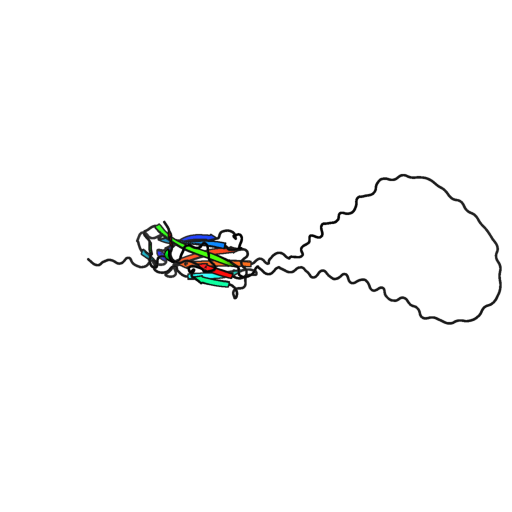U A N 1
ATOM 1171 C CA . LEU A 1 173 ? 23.442 13.554 -27.894 1.00 49.16 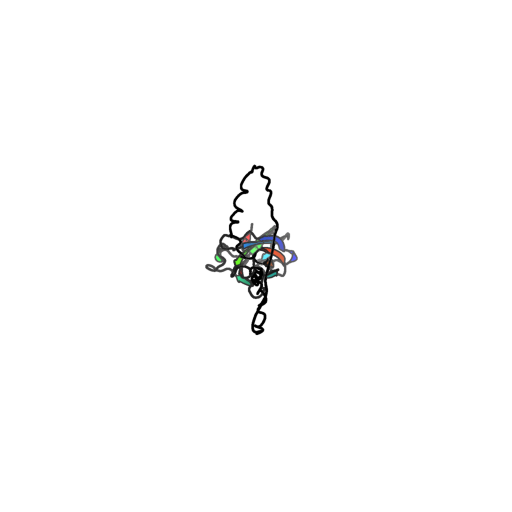173 LEU A CA 1
ATOM 1172 C C . LEU A 1 173 ? 23.494 12.032 -27.703 1.00 49.16 173 LEU A C 1
ATOM 1174 O O . LEU A 1 173 ? 23.518 11.267 -28.665 1.00 49.16 173 LEU A O 1
ATOM 1178 N N . LEU A 1 174 ? 23.560 11.597 -26.440 1.00 55.31 174 LEU A N 1
ATOM 1179 C CA . LEU A 1 174 ? 23.067 10.288 -26.052 1.00 55.31 174 LEU A CA 1
ATOM 1180 C C . LEU A 1 174 ? 21.639 10.233 -26.594 1.00 55.31 174 LEU A C 1
ATOM 1182 O O . LEU A 1 174 ? 20.739 10.875 -26.064 1.00 55.31 174 LEU A O 1
ATOM 1186 N N . ALA A 1 175 ? 21.431 9.463 -27.656 1.00 52.50 175 ALA A N 1
ATOM 1187 C CA . ALA A 1 175 ? 20.110 8.985 -28.036 1.00 52.50 175 ALA A CA 1
ATOM 1188 C C . ALA A 1 175 ? 19.627 7.907 -27.042 1.00 52.50 175 ALA A C 1
ATOM 1190 O O . ALA A 1 175 ? 18.997 6.929 -27.439 1.00 52.50 175 ALA A O 1
ATOM 1191 N N . ASP A 1 176 ? 19.962 8.061 -25.759 1.00 57.56 176 ASP A N 1
ATOM 1192 C CA . ASP A 1 176 ? 19.383 7.281 -24.680 1.00 57.56 176 ASP A CA 1
ATOM 1193 C C . ASP A 1 176 ? 18.042 7.955 -24.403 1.00 57.56 176 ASP A C 1
ATOM 1195 O O . ASP A 1 176 ? 17.970 9.006 -23.769 1.00 57.56 176 ASP A O 1
ATOM 1199 N N . GLY A 1 177 ? 16.999 7.467 -25.079 1.00 63.09 177 GLY A N 1
ATOM 1200 C CA . GLY A 1 177 ? 15.653 8.011 -24.936 1.00 63.09 177 GLY A CA 1
ATOM 1201 C C . GLY A 1 177 ? 15.247 8.035 -23.465 1.00 63.09 177 GLY A C 1
ATOM 1202 O O . GLY A 1 177 ? 15.626 7.145 -22.706 1.00 63.09 177 GLY A O 1
ATOM 1203 N N . GLU A 1 178 ? 14.467 9.038 -23.063 1.00 71.81 178 GLU A N 1
ATOM 1204 C CA . GLU A 1 178 ? 13.978 9.115 -21.686 1.00 71.81 178 GLU A CA 1
ATOM 1205 C C . GLU A 1 178 ? 13.267 7.799 -21.302 1.00 71.81 178 GLU A C 1
ATOM 1207 O O . GLU A 1 178 ? 12.510 7.236 -22.119 1.00 71.81 178 GLU A O 1
ATOM 1212 N N . PRO A 1 179 ? 13.497 7.285 -20.077 1.00 76.56 179 PRO A N 1
ATOM 1213 C CA . PRO A 1 179 ? 12.763 6.139 -19.568 1.00 76.56 179 PRO A CA 1
ATOM 1214 C C . PRO A 1 179 ? 11.264 6.396 -19.707 1.00 76.56 179 PRO A C 1
ATOM 1216 O O . PRO A 1 179 ? 10.769 7.470 -19.366 1.00 76.56 179 PRO A O 1
ATOM 1219 N N . ALA A 1 180 ? 10.527 5.418 -20.225 1.00 81.62 180 ALA A N 1
ATOM 1220 C CA . ALA A 1 180 ? 9.082 5.513 -20.307 1.00 81.62 180 ALA A CA 1
ATOM 1221 C C . ALA A 1 180 ? 8.496 5.720 -18.903 1.00 81.62 180 ALA A C 1
ATOM 1223 O O . ALA A 1 180 ? 8.926 5.085 -17.936 1.00 81.62 180 ALA A O 1
ATOM 1224 N N . ASP A 1 181 ? 7.496 6.596 -18.802 1.00 85.69 181 ASP A N 1
ATOM 1225 C CA . ASP A 1 181 ? 6.869 6.918 -17.523 1.00 85.69 181 ASP A CA 1
ATOM 1226 C C . ASP A 1 181 ? 6.063 5.709 -17.019 1.00 85.69 181 ASP A C 1
ATOM 1228 O O . ASP A 1 181 ? 5.012 5.341 -17.559 1.00 85.69 181 ASP A O 1
ATOM 1232 N N . GLY A 1 182 ? 6.609 5.034 -16.009 1.00 90.31 182 GLY A N 1
ATOM 1233 C CA . GLY A 1 182 ? 5.997 3.896 -15.335 1.00 90.31 182 GLY A CA 1
ATOM 1234 C C . GLY A 1 182 ? 5.862 4.166 -13.847 1.00 90.31 182 GLY A C 1
ATOM 1235 O O . GLY A 1 182 ? 6.765 4.704 -13.204 1.00 90.31 182 GLY A O 1
ATOM 1236 N N . SER A 1 183 ? 4.721 3.796 -13.278 1.00 94.44 183 SER A N 1
ATOM 1237 C CA . SER A 1 183 ? 4.507 3.892 -11.838 1.00 94.44 183 SER A CA 1
ATOM 1238 C C . SER A 1 183 ? 3.674 2.733 -11.321 1.00 94.44 183 SER A C 1
ATOM 1240 O O . SER A 1 183 ? 2.875 2.130 -12.038 1.00 94.44 183 SER A O 1
ATOM 1242 N N . VAL A 1 184 ? 3.841 2.434 -10.037 1.00 96.81 184 VAL A N 1
ATOM 1243 C CA . VAL A 1 184 ? 3.055 1.417 -9.341 1.00 96.81 184 VAL A CA 1
ATOM 1244 C C . VAL A 1 184 ? 2.315 2.078 -8.193 1.00 96.81 184 VAL A C 1
ATOM 1246 O O . VAL A 1 184 ? 2.902 2.766 -7.358 1.00 96.81 184 VAL A O 1
ATOM 1249 N N . VAL A 1 185 ? 1.004 1.863 -8.130 1.00 97.69 185 VAL A N 1
ATOM 1250 C CA . VAL A 1 185 ? 0.225 2.186 -6.935 1.00 97.69 185 VAL A CA 1
ATOM 1251 C C . VAL A 1 185 ? 0.363 1.032 -5.967 1.00 97.69 185 VAL A C 1
ATOM 1253 O O . VAL A 1 185 ? -0.051 -0.085 -6.275 1.00 97.69 185 VAL A O 1
ATOM 1256 N N . VAL A 1 186 ? 0.897 1.315 -4.787 1.00 97.88 186 VAL A N 1
ATOM 1257 C CA . VAL A 1 186 ? 0.911 0.372 -3.675 1.00 97.88 186 VAL A CA 1
ATOM 1258 C C . VAL A 1 186 ? -0.296 0.681 -2.810 1.00 97.88 186 VAL A C 1
ATOM 1260 O O . VAL A 1 186 ? -0.468 1.809 -2.351 1.00 97.88 186 VAL A O 1
ATOM 1263 N N . SER A 1 187 ? -1.145 -0.318 -2.615 1.00 97.38 187 SER A N 1
ATOM 1264 C CA . SER A 1 187 ? -2.361 -0.220 -1.814 1.00 97.38 187 SER A CA 1
ATOM 1265 C C . SER A 1 187 ? -2.277 -1.138 -0.606 1.00 97.38 187 SER A C 1
ATOM 1267 O O . SER A 1 187 ? -1.665 -2.202 -0.664 1.00 97.38 187 SER A O 1
ATOM 1269 N N . HIS A 1 188 ? -2.903 -0.727 0.486 1.00 97.38 188 HIS A N 1
ATOM 1270 C CA . HIS A 1 188 ? -3.033 -1.491 1.712 1.00 97.38 188 HIS A CA 1
ATOM 1271 C C . HIS A 1 188 ? -4.482 -1.447 2.172 1.00 97.38 188 HIS A C 1
ATOM 1273 O O . HIS A 1 188 ? -5.066 -0.374 2.272 1.00 97.38 188 HIS A O 1
ATOM 1279 N N . THR A 1 189 ? -5.052 -2.606 2.474 1.00 96.19 189 THR A N 1
ATOM 1280 C CA . THR A 1 189 ? -6.377 -2.723 3.080 1.00 96.19 189 THR A CA 1
ATOM 1281 C C . THR A 1 189 ? -6.210 -3.372 4.443 1.00 96.19 189 THR A C 1
ATOM 1283 O O . THR A 1 189 ? -5.688 -4.487 4.544 1.00 96.19 189 THR A O 1
ATOM 1286 N N . ALA A 1 190 ? -6.641 -2.673 5.493 1.00 93.44 190 ALA A N 1
ATOM 1287 C CA . ALA A 1 190 ? -6.573 -3.174 6.861 1.00 93.44 190 ALA A CA 1
ATOM 1288 C C . ALA A 1 190 ? -7.388 -4.470 7.056 1.00 93.44 190 ALA A C 1
ATOM 1290 O O . ALA A 1 190 ? -8.305 -4.781 6.289 1.00 93.44 190 ALA A O 1
ATOM 1291 N N . GLU A 1 191 ? -7.056 -5.233 8.103 1.00 87.62 191 GLU A N 1
ATOM 1292 C CA . GLU A 1 191 ? -7.780 -6.461 8.463 1.00 87.62 191 GLU A CA 1
ATOM 1293 C C . GLU A 1 191 ? -9.292 -6.207 8.616 1.00 87.62 191 GLU A C 1
ATOM 1295 O O . GLU A 1 191 ? -9.725 -5.107 8.962 1.00 87.62 191 GLU A O 1
ATOM 1300 N N . GLY A 1 192 ? -10.107 -7.224 8.323 1.00 80.56 192 GLY A N 1
ATOM 1301 C CA . GLY A 1 192 ? -11.565 -7.126 8.420 1.00 80.56 192 GLY A CA 1
ATOM 1302 C C . GLY A 1 192 ? -12.210 -6.274 7.323 1.00 80.56 192 GLY A C 1
ATOM 1303 O O . GLY A 1 192 ? -13.367 -5.887 7.469 1.00 80.56 192 GLY A O 1
ATOM 1304 N N . GLY A 1 193 ? -11.478 -5.967 6.242 1.00 82.06 193 GLY A N 1
ATOM 1305 C CA . GLY A 1 193 ? -11.951 -5.075 5.179 1.00 82.06 193 GLY A CA 1
ATOM 1306 C C . GLY A 1 193 ? -12.030 -3.620 5.641 1.00 82.06 193 GLY A C 1
ATO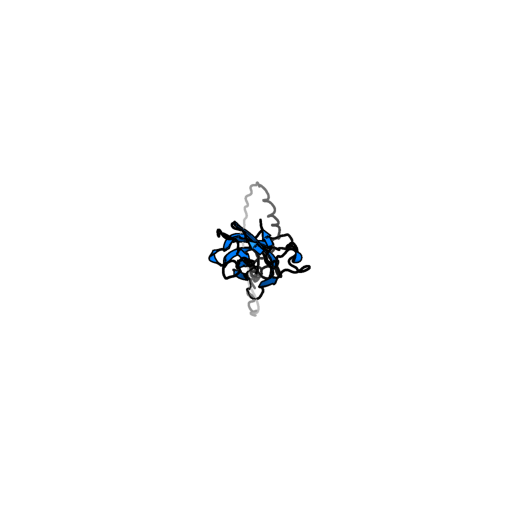M 1307 O O . GLY A 1 193 ? -12.937 -2.897 5.237 1.00 82.06 193 GLY A O 1
ATOM 1308 N N . GLY A 1 194 ? -11.129 -3.228 6.549 1.00 83.44 194 GLY A N 1
ATOM 1309 C CA . GLY A 1 194 ? -11.021 -1.872 7.078 1.00 83.44 194 GLY A CA 1
ATOM 1310 C C . GLY A 1 194 ? -10.576 -0.840 6.032 1.00 83.44 194 GLY A C 1
ATOM 1311 O O . GLY A 1 194 ? -10.683 -1.077 4.825 1.00 83.44 194 GLY A O 1
ATOM 1312 N N . PRO A 1 195 ? -10.081 0.334 6.463 1.00 93.12 195 PRO A N 1
ATOM 1313 C CA . PRO A 1 195 ? -9.718 1.404 5.545 1.00 93.12 195 PRO A CA 1
ATOM 1314 C C . PRO A 1 195 ? -8.707 0.925 4.500 1.00 93.12 195 PRO A C 1
ATOM 1316 O O . PRO A 1 195 ? -7.801 0.141 4.796 1.00 93.12 195 PRO A O 1
ATOM 1319 N N . SER A 1 196 ? -8.881 1.425 3.277 1.00 95.12 196 SER A N 1
ATOM 1320 C CA . SER A 1 196 ? -7.925 1.240 2.190 1.00 95.12 196 SER A CA 1
ATOM 1321 C C . SER A 1 196 ? -7.077 2.496 2.037 1.00 95.12 196 SER A C 1
ATOM 1323 O O . SER A 1 196 ? -7.598 3.609 1.954 1.00 95.12 196 SER A O 1
ATOM 1325 N N . LEU A 1 197 ? -5.766 2.307 2.019 1.00 96.19 197 LEU A N 1
ATOM 1326 C CA . LEU A 1 197 ? -4.748 3.332 1.879 1.00 96.19 197 LEU A CA 1
ATOM 1327 C C . LEU A 1 197 ? -3.952 3.056 0.605 1.00 96.19 197 LEU A C 1
ATOM 1329 O O . LEU A 1 197 ? -3.778 1.904 0.219 1.00 96.19 197 LEU A O 1
ATOM 1333 N N . SER A 1 198 ? -3.452 4.092 -0.060 1.00 97.12 198 SER A N 1
ATOM 1334 C CA . SER A 1 198 ? -2.622 3.905 -1.250 1.00 97.12 198 SER A CA 1
ATOM 1335 C C . SER A 1 198 ? -1.607 5.020 -1.412 1.00 97.12 198 SER A C 1
ATOM 1337 O O . SER A 1 198 ? -1.914 6.172 -1.115 1.00 97.12 198 SER A O 1
ATOM 1339 N N . THR A 1 199 ? -0.440 4.683 -1.946 1.00 97.69 199 THR A N 1
ATOM 1340 C CA . THR A 1 199 ? 0.584 5.644 -2.358 1.00 97.69 199 THR A CA 1
ATOM 1341 C C . THR A 1 199 ? 1.157 5.260 -3.719 1.00 97.69 199 THR A C 1
ATOM 1343 O O . THR A 1 199 ? 0.991 4.126 -4.174 1.00 97.69 199 THR A O 1
ATOM 1346 N N . VAL A 1 200 ? 1.813 6.207 -4.386 1.00 97.12 200 VAL A N 1
ATOM 1347 C CA . VAL A 1 200 ? 2.409 6.002 -5.711 1.00 97.12 200 VAL A CA 1
ATOM 1348 C C . VAL A 1 200 ? 3.919 5.862 -5.578 1.00 97.12 200 VAL A C 1
ATOM 1350 O O . VAL A 1 200 ? 4.570 6.662 -4.907 1.00 97.12 200 VAL A O 1
ATOM 1353 N N . VAL A 1 201 ? 4.470 4.852 -6.240 1.00 96.25 201 VAL A N 1
ATOM 1354 C CA . VAL A 1 201 ? 5.906 4.682 -6.444 1.00 96.25 201 VAL A CA 1
ATOM 1355 C C . VAL A 1 201 ? 6.214 5.075 -7.895 1.00 96.25 201 VAL A C 1
ATOM 1357 O O . VAL A 1 201 ? 5.774 4.368 -8.809 1.00 96.25 201 VAL A O 1
ATOM 1360 N N . PRO A 1 202 ? 6.887 6.216 -8.131 1.00 92.81 202 PRO A N 1
ATOM 1361 C CA . PRO A 1 202 ? 7.272 6.644 -9.474 1.00 92.81 202 PRO A CA 1
ATOM 1362 C C . PRO A 1 202 ? 8.458 5.823 -9.998 1.00 92.81 202 PRO A C 1
ATOM 1364 O O . PRO A 1 202 ? 9.194 5.227 -9.213 1.00 92.81 202 PRO A O 1
ATOM 1367 N N . GLY A 1 203 ? 8.654 5.800 -11.319 1.00 89.06 203 GLY A N 1
ATOM 1368 C CA . GLY A 1 203 ? 9.780 5.105 -11.958 1.00 89.06 203 GLY A CA 1
ATOM 1369 C C . GLY A 1 203 ? 9.771 3.584 -11.761 1.00 89.06 203 GLY A C 1
ATOM 1370 O O . GLY A 1 203 ? 10.818 2.944 -11.806 1.00 89.06 203 GLY A O 1
ATOM 1371 N N . ALA A 1 204 ? 8.602 3.001 -11.494 1.00 92.19 204 ALA A N 1
ATOM 1372 C CA . ALA A 1 204 ? 8.443 1.587 -11.181 1.00 92.19 204 ALA A CA 1
ATOM 1373 C C . ALA A 1 204 ? 7.822 0.851 -12.369 1.00 92.19 204 ALA A C 1
ATOM 1375 O O . ALA A 1 204 ? 6.617 0.957 -12.587 1.00 92.19 204 ALA A O 1
ATOM 1376 N N . CYS A 1 205 ? 8.634 0.094 -13.115 1.00 92.56 205 CYS A N 1
ATOM 1377 C CA . CYS A 1 205 ? 8.163 -0.677 -14.271 1.00 92.56 205 CYS A CA 1
ATOM 1378 C C . CYS A 1 205 ? 8.095 -2.190 -14.036 1.00 92.56 205 CYS A C 1
ATOM 1380 O O . CYS A 1 205 ? 7.143 -2.839 -14.468 1.00 92.56 205 CYS A O 1
ATOM 1382 N N . SER A 1 206 ? 9.074 -2.744 -13.324 1.00 95.31 206 SER A N 1
ATOM 1383 C CA . SER A 1 206 ? 9.135 -4.149 -12.921 1.00 95.31 206 SER A CA 1
ATOM 1384 C C . SER A 1 206 ? 9.868 -4.260 -11.587 1.00 95.31 206 SER A C 1
ATOM 1386 O O . SER A 1 206 ? 10.793 -3.491 -11.304 1.00 95.31 206 SER A O 1
ATOM 1388 N N . GLY A 1 207 ? 9.447 -5.182 -10.725 1.00 96.19 207 GLY A N 1
ATOM 1389 C CA . GLY A 1 207 ? 10.005 -5.248 -9.379 1.00 96.19 207 GLY A CA 1
ATOM 1390 C C . GLY A 1 207 ? 9.139 -5.960 -8.360 1.00 96.19 207 GLY A C 1
ATOM 1391 O O . GLY A 1 207 ? 8.091 -6.531 -8.656 1.00 96.19 207 GLY A O 1
ATOM 1392 N N . THR A 1 208 ? 9.596 -5.924 -7.117 1.00 97.62 208 THR A N 1
ATOM 1393 C CA . THR A 1 208 ? 8.910 -6.572 -6.000 1.00 97.62 208 THR A CA 1
ATOM 1394 C C . THR A 1 208 ? 8.729 -5.589 -4.858 1.00 97.62 208 THR A C 1
ATOM 1396 O O . THR A 1 208 ? 9.677 -4.924 -4.444 1.00 97.62 208 THR A O 1
ATOM 1399 N N . VAL A 1 209 ? 7.513 -5.512 -4.319 1.00 97.88 209 VAL A N 1
ATOM 1400 C CA . VAL A 1 209 ? 7.274 -4.881 -3.022 1.00 97.88 209 VAL A CA 1
ATOM 1401 C C . VAL A 1 209 ? 7.522 -5.901 -1.925 1.00 97.88 209 VAL A C 1
ATOM 1403 O O . VAL A 1 209 ? 6.785 -6.879 -1.811 1.00 97.88 209 VAL A O 1
ATOM 1406 N N . TYR A 1 210 ? 8.507 -5.635 -1.078 1.00 97.75 210 TYR A N 1
ATOM 1407 C CA . TYR A 1 210 ? 8.671 -6.320 0.199 1.00 97.75 210 TYR A CA 1
ATOM 1408 C C . TYR A 1 210 ? 7.936 -5.523 1.262 1.00 97.75 210 TYR A C 1
ATOM 1410 O O . TYR A 1 210 ? 8.055 -4.301 1.318 1.00 97.75 210 TYR A O 1
ATOM 1418 N N . ARG A 1 211 ? 7.142 -6.190 2.095 1.00 97.31 211 ARG A N 1
ATOM 1419 C CA . ARG A 1 211 ? 6.331 -5.515 3.116 1.00 97.31 211 ARG A CA 1
ATOM 1420 C C . ARG A 1 211 ? 6.425 -6.197 4.465 1.00 97.31 211 ARG A C 1
ATOM 1422 O O . ARG A 1 211 ? 6.550 -7.417 4.528 1.00 97.31 211 ARG A O 1
ATOM 1429 N N . THR A 1 212 ? 6.273 -5.429 5.531 1.00 96.56 212 THR A N 1
ATOM 1430 C CA . THR A 1 212 ? 6.242 -5.937 6.902 1.00 96.56 212 THR A CA 1
ATOM 1431 C C . THR A 1 212 ? 4.836 -6.396 7.317 1.00 96.56 212 THR A C 1
ATOM 1433 O O . THR A 1 212 ? 3.862 -6.421 6.552 1.00 96.56 212 THR A O 1
ATOM 1436 N N . GLY A 1 213 ? 4.723 -6.805 8.569 1.00 94.31 213 GLY A N 1
ATOM 1437 C CA . GLY A 1 213 ? 3.515 -7.070 9.315 1.00 94.31 213 GLY A CA 1
ATOM 1438 C C . GLY A 1 213 ? 3.125 -5.894 10.169 1.00 94.31 213 GLY A C 1
ATOM 1439 O O . GLY A 1 213 ? 3.378 -4.748 9.809 1.00 94.31 213 GLY A O 1
ATOM 1440 N N . LEU A 1 214 ? 2.485 -6.214 11.293 1.00 94.31 214 LEU A N 1
ATOM 1441 C CA . LEU A 1 214 ? 2.059 -5.225 12.264 1.00 94.31 214 LEU A CA 1
ATOM 1442 C C . LEU A 1 214 ? 3.282 -4.720 13.014 1.00 94.31 214 LEU A C 1
ATOM 1444 O O . LEU A 1 214 ? 3.873 -5.445 13.813 1.00 94.31 214 LEU A O 1
ATOM 1448 N N . LEU A 1 215 ? 3.633 -3.468 12.776 1.00 94.56 215 LEU A N 1
ATOM 1449 C CA . LEU A 1 215 ? 4.567 -2.739 13.612 1.00 94.56 215 LEU A CA 1
ATOM 1450 C C . LEU A 1 215 ? 3.744 -1.852 14.539 1.00 94.56 215 LEU A C 1
ATOM 1452 O O . LEU A 1 215 ? 2.876 -1.104 14.086 1.00 94.56 215 LEU A O 1
ATOM 1456 N N . GLY A 1 216 ? 3.972 -1.969 15.846 1.00 88.44 216 GLY A N 1
ATOM 1457 C CA . GLY A 1 216 ? 3.335 -1.076 16.808 1.00 88.44 216 GLY A CA 1
ATOM 1458 C C . GLY A 1 216 ? 3.774 0.362 16.547 1.00 88.44 216 GLY A C 1
ATOM 1459 O O . GLY A 1 216 ? 4.970 0.617 16.417 1.00 88.44 216 GLY A O 1
ATOM 1460 N N . ALA A 1 217 ? 2.818 1.286 16.478 1.00 82.44 217 ALA A N 1
ATOM 1461 C CA . ALA A 1 217 ? 3.093 2.702 16.288 1.00 82.44 217 ALA A CA 1
ATOM 1462 C C . ALA A 1 217 ? 2.416 3.518 17.393 1.00 82.44 217 ALA A C 1
ATOM 1464 O O . ALA A 1 217 ? 1.222 3.359 17.678 1.00 82.44 217 ALA A O 1
ATOM 1465 N N . SER A 1 218 ? 3.209 4.371 18.033 1.00 67.56 218 SER A N 1
ATOM 1466 C CA . SER A 1 218 ? 2.767 5.238 19.127 1.00 67.56 218 SER A CA 1
ATOM 1467 C C . SER A 1 218 ? 1.965 6.440 18.632 1.00 67.56 218 SER A C 1
ATOM 1469 O O . SER A 1 218 ? 2.114 6.841 17.451 1.00 67.56 218 SER A O 1
#

Sequence (218 aa):
PEAVGVARCTSGQLGSGGAQSGGPDAEGKVYGSFRVVNVSGTPCVVEGAGVVGLAARGAADPGRISVVRHSSGDAGGGLPDPSQEASRLLLRPSGSYEVKFVWVPSETCPTTGGTPTPTPTTPVEPPTTPPPTTAPTEPTVAPDPSTNPDSGGTGGSPEPGPAPDGGAVAQLLLADGEPADGSVVVSHTAEGGGPSLSTVVPGACSGTVYRTGLLGAS

Secondary structure (DSSP, 8-state):
----PPPBPPGGGEEEEEEEEEEE-TTS-EEEEEEEEE-SSS-EEE----EEEEEEEET--TTSEEEEE--TTSS-TTSPPGGG-BSSEEE-TT-EEEEEEEEEEEEPPPB-PPP--------------PPPPP---------------------------PPP------------PPBP-EEEEEEEE-GGG--EEEEEEET-SEEEEEE--BEEE-